Protein AF-D3HS81-F1 (afdb_monomer_lite)

Organism: Legionella longbeachae serogroup 1 (strain NSW150) (NCBI:txid661367)

Structure (mmCIF, N/CA/C/O backbone):
data_AF-D3HS81-F1
#
_entry.id   AF-D3HS81-F1
#
loop_
_atom_site.group_PDB
_atom_site.id
_atom_site.type_symbol
_atom_site.label_atom_id
_atom_site.label_alt_id
_atom_site.label_comp_id
_atom_site.label_asym_id
_atom_site.label_entity_id
_atom_site.label_seq_id
_atom_site.pdbx_PDB_ins_code
_atom_site.Cartn_x
_atom_site.Cartn_y
_atom_site.Cartn_z
_atom_site.occupancy
_atom_site.B_iso_or_equiv
_atom_site.auth_seq_id
_atom_site.auth_comp_id
_atom_site.auth_asym_id
_atom_site.auth_atom_id
_atom_site.pdbx_PDB_model_num
ATOM 1 N N . MET A 1 1 ? 12.879 12.630 -17.602 1.00 83.00 1 MET A N 1
ATOM 2 C CA . MET A 1 1 ? 12.719 11.203 -17.973 1.00 83.00 1 MET A CA 1
ATOM 3 C C . MET A 1 1 ? 13.262 10.874 -19.366 1.00 83.00 1 MET A C 1
ATOM 5 O O . MET A 1 1 ? 14.249 10.156 -19.431 1.00 83.00 1 MET A O 1
ATOM 9 N N . GLN A 1 2 ? 12.665 11.359 -20.468 1.00 87.56 2 GLN A N 1
ATOM 10 C CA . GLN A 1 2 ? 13.022 10.883 -21.820 1.00 87.56 2 GLN A CA 1
ATOM 11 C C . GLN A 1 2 ? 14.507 11.095 -22.172 1.00 87.56 2 GLN A C 1
ATOM 13 O O . GLN A 1 2 ? 15.237 10.149 -22.477 1.00 87.56 2 GLN A O 1
ATOM 18 N N . ASN A 1 3 ? 14.973 12.338 -22.025 1.00 90.06 3 ASN A N 1
ATOM 19 C CA . ASN A 1 3 ? 16.373 12.704 -22.249 1.00 90.06 3 ASN A CA 1
ATOM 20 C C . ASN A 1 3 ? 17.333 11.921 -21.342 1.00 90.06 3 ASN A C 1
ATOM 22 O O . ASN A 1 3 ? 18.419 11.563 -21.787 1.00 90.06 3 ASN A O 1
ATOM 26 N N . LEU A 1 4 ? 16.926 11.606 -20.105 1.00 92.62 4 LEU A N 1
ATOM 27 C CA . LEU A 1 4 ? 17.739 10.847 -19.150 1.00 92.62 4 LEU A CA 1
ATOM 28 C C . LEU A 1 4 ? 17.962 9.421 -19.659 1.00 92.62 4 LEU A C 1
ATOM 30 O O . LEU A 1 4 ? 19.093 9.010 -19.902 1.00 92.62 4 LEU A O 1
ATOM 34 N N . TRP A 1 5 ? 16.879 8.686 -19.911 1.00 93.81 5 TRP A N 1
ATOM 35 C CA . TRP A 1 5 ? 16.953 7.311 -20.408 1.00 93.81 5 TRP A CA 1
ATOM 36 C C . TRP A 1 5 ? 17.613 7.199 -21.777 1.00 93.81 5 TRP A C 1
ATOM 38 O O . TRP A 1 5 ? 18.307 6.219 -22.042 1.00 93.81 5 TRP A O 1
ATOM 48 N N . GLY A 1 6 ? 17.401 8.185 -22.647 1.00 92.06 6 GLY A N 1
ATOM 49 C CA . GLY A 1 6 ? 17.996 8.191 -23.976 1.00 92.06 6 GLY A CA 1
ATOM 50 C C . GLY A 1 6 ? 19.458 8.635 -24.020 1.00 92.06 6 GLY A C 1
ATOM 51 O O . GLY A 1 6 ? 20.153 8.306 -24.976 1.00 92.06 6 GLY A O 1
ATOM 52 N N . SER A 1 7 ? 19.942 9.345 -22.996 1.00 93.44 7 SER A N 1
ATOM 53 C CA . SER A 1 7 ? 21.349 9.762 -22.907 1.00 93.44 7 SER A CA 1
ATOM 54 C C . SER A 1 7 ? 22.198 8.802 -22.078 1.00 93.44 7 SER A C 1
ATOM 56 O O . SER A 1 7 ? 23.359 8.563 -22.410 1.00 93.44 7 SER A O 1
ATOM 58 N N . CYS A 1 8 ? 21.638 8.239 -21.004 1.00 94.38 8 CYS A N 1
ATOM 59 C CA . CYS A 1 8 ? 22.396 7.416 -20.063 1.00 94.38 8 CYS A CA 1
ATOM 60 C C . CYS A 1 8 ? 22.439 5.932 -20.447 1.00 94.38 8 CYS A C 1
ATOM 62 O O . CYS A 1 8 ? 23.304 5.202 -19.965 1.00 94.38 8 CYS A O 1
ATOM 64 N N . VAL A 1 9 ? 21.526 5.462 -21.300 1.00 94.62 9 VAL A N 1
ATOM 65 C CA . VAL A 1 9 ? 21.384 4.040 -21.634 1.00 94.62 9 VAL A CA 1
ATOM 66 C C . VAL A 1 9 ? 21.338 3.849 -23.146 1.00 94.62 9 VAL A C 1
ATOM 68 O O . VAL A 1 9 ? 20.775 4.664 -23.871 1.00 94.62 9 VAL A O 1
ATOM 71 N N . ASN A 1 10 ? 21.933 2.755 -23.624 1.00 91.81 10 ASN A N 1
ATOM 72 C CA . ASN A 1 10 ? 21.894 2.386 -25.036 1.00 91.81 10 ASN A CA 1
ATOM 73 C C . ASN A 1 10 ? 20.616 1.600 -25.343 1.00 91.81 10 ASN A C 1
ATOM 75 O O . ASN A 1 10 ? 20.214 0.726 -24.572 1.00 91.81 10 ASN A O 1
ATOM 79 N N . TRP A 1 11 ? 20.011 1.878 -26.493 1.00 93.12 11 TRP A N 1
ATOM 80 C CA . TRP A 1 11 ? 18.786 1.231 -26.955 1.00 93.12 11 TRP A CA 1
ATOM 81 C C . TRP A 1 11 ? 19.011 0.594 -28.323 1.00 93.12 11 TRP A C 1
ATOM 83 O O . TRP A 1 11 ? 19.692 1.171 -29.168 1.00 93.12 11 TRP A O 1
ATOM 93 N N . ASP A 1 12 ? 18.406 -0.572 -28.552 1.00 89.81 12 ASP A N 1
ATOM 94 C CA . ASP A 1 12 ? 18.500 -1.300 -29.829 1.00 89.81 12 ASP A CA 1
ATOM 95 C C . ASP A 1 12 ? 17.492 -0.769 -30.862 1.00 89.81 12 ASP A C 1
ATOM 97 O O . ASP A 1 12 ? 16.931 -1.510 -31.666 1.00 89.81 12 ASP A O 1
ATOM 101 N N . GLU A 1 13 ? 17.225 0.533 -30.818 1.00 91.75 13 GLU A N 1
ATOM 102 C CA . GLU A 1 13 ? 16.392 1.235 -31.781 1.00 91.75 13 GLU A CA 1
ATOM 103 C C . GLU A 1 13 ? 16.849 2.689 -31.920 1.00 91.75 13 GLU A C 1
ATOM 105 O O . GLU A 1 13 ? 17.549 3.237 -31.064 1.00 91.75 13 GLU A O 1
ATOM 110 N N . ASN A 1 14 ? 16.404 3.347 -32.990 1.00 91.50 14 ASN A N 1
ATOM 111 C CA . ASN A 1 14 ? 16.631 4.774 -33.141 1.00 91.50 14 ASN A CA 1
ATOM 112 C C . ASN A 1 14 ? 15.650 5.583 -32.276 1.00 91.50 14 ASN A C 1
ATOM 114 O O . ASN A 1 14 ? 14.492 5.793 -32.643 1.00 91.50 14 ASN A O 1
ATOM 118 N N . ILE A 1 15 ? 16.155 6.086 -31.151 1.00 92.69 15 ILE A N 1
ATOM 119 C CA . ILE A 1 15 ? 15.407 6.903 -30.190 1.00 92.69 15 ILE A CA 1
ATOM 120 C C . ILE A 1 15 ? 15.548 8.416 -30.415 1.00 92.69 15 ILE A C 1
ATOM 122 O O . ILE A 1 15 ? 15.083 9.193 -29.582 1.00 92.69 15 ILE A O 1
ATOM 126 N N . SER A 1 16 ? 16.167 8.871 -31.513 1.00 89.25 16 SER A N 1
ATOM 127 C CA . SER A 1 16 ? 16.436 10.305 -31.742 1.00 89.25 16 SER A CA 1
ATOM 128 C C . SER A 1 16 ? 15.175 11.174 -31.727 1.00 89.25 16 SER A C 1
ATOM 130 O O . SER A 1 16 ? 15.233 12.345 -31.377 1.00 89.25 16 SER A O 1
ATOM 132 N N . LYS A 1 17 ? 14.018 10.586 -32.044 1.00 88.44 17 LYS A N 1
ATOM 133 C CA . LYS A 1 17 ? 12.708 11.246 -31.985 1.00 88.44 17 LYS A CA 1
ATOM 134 C C . LYS A 1 17 ? 12.186 11.502 -30.560 1.00 88.44 17 LYS A C 1
ATOM 136 O O . LYS A 1 17 ? 11.229 12.251 -30.410 1.00 88.44 17 LYS A O 1
ATOM 141 N N . TYR A 1 18 ? 12.774 10.877 -29.537 1.00 84.75 18 TYR A N 1
ATOM 142 C CA . TYR A 1 18 ? 12.389 11.034 -28.125 1.00 84.75 18 TYR A CA 1
ATOM 143 C C . TYR A 1 18 ? 13.412 11.834 -27.308 1.00 84.75 18 TYR A C 1
ATOM 145 O O . TYR A 1 18 ? 13.102 12.280 -26.208 1.00 84.75 18 TYR A O 1
ATOM 153 N N . VAL A 1 19 ? 14.635 11.992 -27.821 1.00 89.88 19 VAL A N 1
ATOM 154 C CA . VAL A 1 19 ? 15.731 12.672 -27.125 1.00 89.88 19 VAL A CA 1
ATOM 155 C C . VAL A 1 19 ? 15.915 14.054 -27.732 1.00 89.88 19 VAL A C 1
ATOM 157 O O . VAL A 1 19 ? 16.477 14.202 -28.813 1.00 89.88 19 VAL A O 1
ATOM 160 N N . THR A 1 20 ? 15.438 15.073 -27.027 1.00 89.19 20 THR A N 1
ATOM 161 C CA . THR A 1 20 ? 15.543 16.478 -27.445 1.00 89.19 20 THR A CA 1
ATOM 162 C C . THR A 1 20 ? 16.835 17.134 -26.970 1.00 89.19 20 THR A C 1
ATOM 164 O O . THR A 1 20 ? 17.264 18.135 -27.538 1.00 89.19 20 THR A O 1
ATOM 167 N N . GLN A 1 21 ? 17.479 16.562 -25.950 1.00 89.75 21 GLN A N 1
ATOM 168 C CA . GLN A 1 21 ? 18.728 17.058 -25.383 1.00 89.75 21 GLN A CA 1
ATOM 169 C C . GLN A 1 21 ? 19.587 15.897 -24.887 1.00 89.75 21 GLN A C 1
ATOM 171 O O . GLN A 1 21 ? 19.084 14.958 -24.268 1.00 89.75 21 GLN A O 1
ATOM 176 N N . LYS A 1 22 ? 20.899 15.994 -25.120 1.00 90.31 22 LYS A N 1
ATOM 177 C CA . LYS A 1 22 ? 21.876 15.068 -24.550 1.00 90.31 22 LYS A CA 1
ATOM 178 C C . LYS A 1 22 ? 22.224 15.492 -23.126 1.00 90.31 22 LYS A C 1
ATOM 180 O O . LYS A 1 22 ? 22.606 16.638 -22.904 1.00 90.31 22 LYS A O 1
ATOM 185 N N . ILE A 1 23 ? 22.109 14.557 -22.195 1.00 92.81 23 ILE A N 1
ATOM 186 C CA . ILE A 1 23 ? 22.464 14.729 -20.785 1.00 92.81 23 ILE A CA 1
ATOM 187 C C . ILE A 1 23 ? 23.787 14.010 -20.531 1.00 92.81 23 ILE A C 1
ATOM 189 O O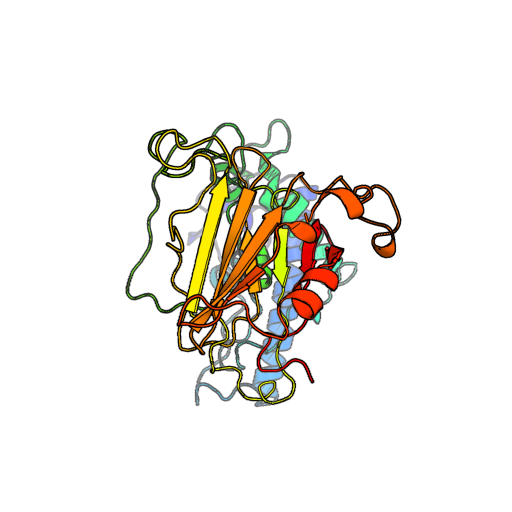 . ILE A 1 23 ? 23.978 12.884 -20.997 1.00 92.81 23 ILE A O 1
ATOM 193 N N . ASP A 1 24 ? 24.704 14.660 -19.817 1.00 92.94 24 ASP A N 1
ATOM 194 C CA . ASP A 1 24 ? 25.910 13.998 -19.326 1.00 92.94 24 ASP A CA 1
ATOM 195 C C . ASP A 1 24 ? 25.588 13.266 -18.023 1.00 92.94 24 ASP A C 1
ATOM 197 O O . ASP A 1 24 ? 25.149 13.873 -17.048 1.00 92.94 24 ASP A O 1
ATOM 201 N N . CYS A 1 25 ? 25.731 11.944 -18.031 1.00 92.19 25 CYS A N 1
ATOM 202 C CA . CYS A 1 25 ? 25.248 11.097 -16.949 1.00 92.19 25 CYS A CA 1
ATOM 203 C C . CYS A 1 25 ? 26.412 10.636 -16.071 1.00 92.19 25 CYS A C 1
ATOM 205 O O . CYS A 1 25 ? 27.316 9.970 -16.591 1.00 92.19 25 CYS A O 1
ATOM 207 N N . PRO A 1 26 ? 26.362 10.874 -14.747 1.00 94.19 26 PRO A N 1
ATOM 208 C CA . PRO A 1 26 ? 27.326 10.301 -13.818 1.00 94.19 26 PRO A CA 1
ATOM 209 C C . PRO A 1 26 ? 27.440 8.782 -13.985 1.00 94.19 26 PRO A C 1
ATOM 211 O O . PRO A 1 26 ? 26.449 8.088 -14.236 1.00 94.19 26 PRO A O 1
ATOM 214 N N . GLN A 1 27 ? 28.655 8.251 -13.827 1.00 94.38 27 GLN A N 1
ATOM 215 C CA . GLN A 1 27 ? 28.939 6.839 -14.095 1.00 94.38 27 GLN A CA 1
ATOM 216 C C . GLN A 1 27 ? 28.105 5.888 -13.222 1.00 94.38 27 GLN A C 1
ATOM 218 O O . GLN A 1 27 ? 27.680 4.831 -13.693 1.00 94.38 27 GLN A O 1
ATOM 223 N N . GLU A 1 28 ? 27.839 6.261 -11.971 1.00 93.38 28 GLU A N 1
ATOM 224 C CA . GLU A 1 28 ? 26.981 5.485 -11.074 1.00 93.38 28 GLU A CA 1
ATOM 225 C C . GLU A 1 28 ? 25.530 5.447 -11.569 1.00 93.38 28 GLU A C 1
ATOM 227 O O . GLU A 1 28 ? 24.978 4.363 -11.759 1.00 93.38 28 GLU A O 1
ATOM 232 N N . LEU A 1 29 ? 24.943 6.606 -11.891 1.00 94.62 29 LEU A N 1
ATOM 233 C CA . LEU A 1 29 ? 23.585 6.701 -12.437 1.00 94.62 29 LEU A CA 1
ATOM 234 C C . LEU A 1 29 ? 23.445 5.886 -13.727 1.00 94.62 29 LEU A C 1
ATOM 236 O O . LEU A 1 29 ? 22.493 5.126 -13.894 1.00 94.62 29 LEU A O 1
ATOM 240 N N . LYS A 1 30 ? 24.437 5.978 -14.615 1.00 95.50 30 LYS A N 1
ATOM 241 C CA . LYS A 1 30 ? 24.508 5.169 -15.834 1.00 95.50 30 LYS A CA 1
ATOM 242 C C . LYS A 1 30 ? 24.507 3.670 -15.528 1.00 95.50 30 LYS A C 1
ATOM 244 O O . LYS A 1 30 ? 23.751 2.926 -16.147 1.00 95.50 30 LYS A O 1
ATOM 249 N N . THR A 1 31 ? 25.314 3.239 -14.562 1.00 95.94 31 THR A N 1
ATOM 250 C CA . THR A 1 31 ? 25.408 1.831 -14.142 1.00 95.94 31 THR A CA 1
ATOM 251 C C . THR A 1 31 ? 24.073 1.332 -13.584 1.00 95.94 31 THR A C 1
ATOM 253 O O . THR A 1 31 ? 23.601 0.264 -13.974 1.00 95.94 31 THR A O 1
ATOM 256 N N . ASN A 1 32 ? 23.422 2.132 -12.740 1.00 96.81 32 ASN A N 1
ATOM 257 C CA . ASN A 1 32 ? 22.134 1.807 -12.132 1.00 96.81 32 ASN A CA 1
ATOM 258 C C . ASN A 1 32 ? 21.013 1.705 -13.181 1.00 96.81 32 ASN A C 1
ATOM 260 O O . ASN A 1 32 ? 20.291 0.708 -13.224 1.00 96.81 32 ASN A O 1
ATOM 264 N N . LEU A 1 33 ? 20.909 2.679 -14.092 1.00 97.44 33 LEU A N 1
ATOM 265 C CA . LEU A 1 33 ? 19.916 2.661 -15.173 1.00 97.44 33 LEU A CA 1
ATOM 266 C C . LEU A 1 33 ? 20.127 1.481 -16.134 1.00 97.44 33 LEU A C 1
ATOM 268 O O . LEU A 1 33 ? 19.164 0.834 -16.550 1.00 97.44 33 LEU A O 1
ATOM 272 N N . GLN A 1 34 ? 21.383 1.159 -16.457 1.00 96.75 34 GLN A N 1
ATOM 273 C CA . GLN A 1 34 ? 21.721 -0.004 -17.279 1.00 96.75 34 GLN A CA 1
ATOM 274 C C . GLN A 1 34 ? 21.341 -1.320 -16.597 1.00 96.75 34 GLN A C 1
ATOM 276 O O . GLN A 1 34 ? 20.786 -2.197 -17.259 1.00 96.75 34 GLN A O 1
ATOM 281 N N . ALA A 1 35 ? 21.590 -1.460 -15.292 1.00 97.62 35 ALA A N 1
ATOM 282 C CA . ALA A 1 35 ? 21.187 -2.645 -14.541 1.00 97.62 35 ALA A CA 1
ATOM 283 C C . ALA A 1 35 ? 19.663 -2.842 -14.595 1.00 97.62 35 ALA A C 1
ATOM 285 O O . ALA A 1 35 ? 19.200 -3.941 -14.904 1.00 97.62 35 ALA A O 1
ATOM 286 N N . VAL A 1 36 ? 18.880 -1.776 -14.385 1.00 97.81 36 VAL A N 1
ATOM 287 C CA . VAL A 1 36 ? 17.409 -1.822 -14.471 1.00 97.81 36 VAL A CA 1
ATOM 288 C C . VAL A 1 36 ? 16.949 -2.199 -15.880 1.00 97.81 36 VAL A C 1
ATOM 290 O O . VAL A 1 36 ? 16.147 -3.118 -16.035 1.00 97.81 36 VAL A O 1
ATOM 293 N N . GLN A 1 37 ? 17.498 -1.574 -16.925 1.00 97.75 37 GLN A N 1
ATOM 294 C CA . GLN A 1 37 ? 17.152 -1.924 -18.306 1.00 97.75 37 GLN A CA 1
ATOM 295 C C . GLN A 1 37 ? 17.455 -3.398 -18.615 1.00 97.75 37 GLN A C 1
ATOM 297 O O . GLN A 1 37 ? 16.628 -4.092 -19.207 1.00 97.75 37 GLN A O 1
ATOM 302 N N . GLN A 1 38 ? 18.629 -3.896 -18.216 1.00 97.88 38 GLN A N 1
ATOM 303 C CA . GLN A 1 38 ? 19.027 -5.288 -18.437 1.00 97.88 38 GLN A CA 1
ATOM 304 C C . GLN A 1 38 ? 18.138 -6.268 -17.674 1.00 97.88 38 GLN A C 1
ATOM 306 O O . GLN A 1 38 ? 17.806 -7.332 -18.198 1.00 97.88 38 GLN A O 1
ATOM 311 N N . PHE A 1 39 ? 17.724 -5.907 -16.463 1.00 98.38 39 PHE A N 1
ATOM 312 C CA . PHE A 1 39 ? 16.801 -6.698 -15.663 1.00 98.38 39 PHE A CA 1
ATOM 313 C C . PHE A 1 39 ? 15.442 -6.836 -16.348 1.00 98.38 39 PHE A C 1
ATOM 315 O O . PHE A 1 39 ? 14.978 -7.952 -16.571 1.00 98.38 39 PHE A O 1
ATOM 322 N N . PHE A 1 40 ? 14.850 -5.729 -16.799 1.00 98.19 40 PHE A N 1
ATOM 323 C CA . PHE A 1 40 ? 13.585 -5.768 -17.535 1.00 98.19 40 PHE A CA 1
ATOM 324 C C . PHE A 1 40 ? 13.717 -6.436 -18.905 1.00 98.19 40 PHE A C 1
ATOM 326 O O . PHE A 1 40 ? 12.806 -7.136 -19.339 1.00 98.19 40 PHE A O 1
ATOM 333 N N . ARG A 1 41 ? 14.874 -6.326 -19.563 1.00 98.06 41 ARG A N 1
ATOM 334 C CA . ARG A 1 41 ? 15.165 -7.085 -20.785 1.00 98.06 41 ARG A CA 1
ATOM 335 C C . ARG A 1 41 ? 15.206 -8.587 -20.520 1.00 98.06 41 ARG A C 1
ATOM 337 O O . ARG A 1 41 ? 14.709 -9.369 -21.327 1.00 98.06 41 ARG A O 1
ATOM 344 N N . LYS A 1 42 ? 15.778 -9.012 -19.390 1.00 98.38 42 LYS A N 1
ATOM 345 C CA . LYS A 1 42 ? 15.772 -10.419 -18.980 1.00 98.38 42 LYS A CA 1
ATOM 346 C C . LYS A 1 42 ? 14.352 -10.905 -18.686 1.00 98.38 42 LYS A C 1
ATOM 348 O O . LYS A 1 42 ? 13.996 -11.993 -19.139 1.00 98.38 42 LYS A O 1
ATOM 353 N N . ASN A 1 43 ? 13.550 -10.090 -18.004 1.00 98.38 43 ASN A N 1
ATOM 354 C CA . ASN A 1 43 ? 12.137 -10.370 -17.770 1.00 98.38 43 ASN A CA 1
ATOM 355 C C . ASN A 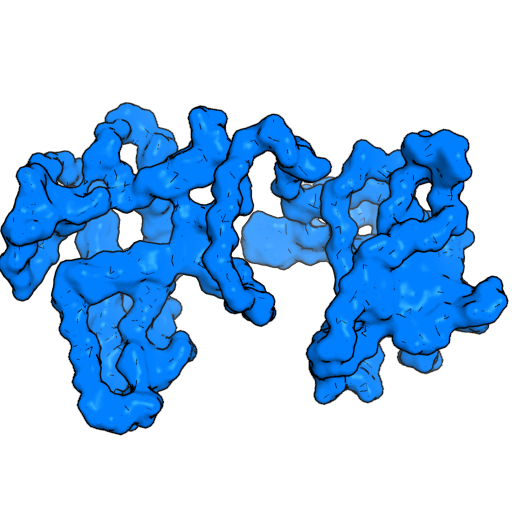1 43 ? 11.360 -10.499 -19.095 1.00 98.38 43 ASN A C 1
ATOM 357 O O . ASN A 1 43 ? 10.626 -11.465 -19.288 1.00 98.38 43 ASN A O 1
ATOM 361 N N . HIS A 1 44 ? 11.600 -9.609 -20.062 1.00 98.31 44 HIS A N 1
ATOM 362 C CA . HIS A 1 44 ? 11.011 -9.693 -21.404 1.00 98.31 44 HIS A CA 1
ATOM 363 C C . HIS A 1 44 ? 11.407 -10.973 -22.154 1.00 98.31 44 HIS A C 1
ATOM 365 O O . HIS A 1 44 ? 10.570 -11.626 -22.771 1.00 98.31 44 HIS A O 1
ATOM 371 N N . GLN A 1 45 ? 12.664 -11.410 -22.053 1.00 98.06 45 GLN A N 1
ATOM 372 C CA . GLN A 1 45 ? 13.092 -12.684 -22.643 1.00 98.06 45 GLN A CA 1
ATOM 373 C C . GLN A 1 45 ? 12.346 -13.884 -22.038 1.00 98.06 45 GLN A C 1
ATOM 375 O O . GLN A 1 45 ? 11.980 -14.806 -22.768 1.00 98.06 45 GLN A O 1
ATOM 380 N N . GLN A 1 46 ? 12.105 -13.881 -20.723 1.00 97.62 46 GLN A N 1
ATOM 381 C CA . GLN A 1 46 ? 11.309 -14.914 -20.047 1.00 97.62 46 GLN A CA 1
ATOM 382 C C . GLN A 1 46 ? 9.847 -14.880 -20.522 1.00 97.62 46 GLN A C 1
ATOM 384 O O . GLN A 1 46 ? 9.274 -15.923 -20.840 1.00 97.62 46 GLN A O 1
ATOM 389 N N . TYR A 1 47 ? 9.277 -13.687 -20.685 1.00 96.75 47 TYR A N 1
ATOM 390 C CA . TYR A 1 47 ? 7.956 -13.468 -21.273 1.00 96.75 47 TYR A CA 1
ATOM 391 C C . TYR A 1 47 ? 7.829 -14.035 -22.698 1.00 96.75 47 TYR A C 1
ATOM 393 O O . TYR A 1 47 ? 6.890 -14.781 -22.991 1.00 96.75 47 TYR A O 1
ATOM 401 N N . LEU A 1 48 ? 8.810 -13.782 -23.570 1.00 96.56 48 LEU A N 1
ATOM 402 C CA . LEU A 1 48 ? 8.833 -14.358 -24.920 1.00 96.56 48 LEU A CA 1
ATOM 403 C C . LEU A 1 48 ? 8.855 -15.893 -24.892 1.00 96.56 48 LEU A C 1
ATOM 405 O O . LEU A 1 48 ? 8.187 -16.538 -25.702 1.00 96.56 48 LEU A O 1
ATOM 409 N N . GLN A 1 49 ? 9.572 -16.496 -23.938 1.00 95.94 49 GLN A N 1
ATOM 410 C CA . GLN A 1 49 ? 9.554 -17.949 -23.748 1.00 95.94 49 GLN A CA 1
ATOM 411 C C . GLN A 1 49 ? 8.178 -18.453 -23.296 1.00 95.94 49 GLN A C 1
ATOM 413 O O . GLN A 1 49 ? 7.759 -19.535 -23.707 1.00 95.94 49 GLN A O 1
ATOM 418 N N . MET A 1 50 ? 7.443 -17.697 -22.476 1.00 93.12 50 MET A N 1
ATOM 419 C CA . MET A 1 50 ? 6.072 -18.059 -22.097 1.00 93.12 50 MET A CA 1
ATOM 420 C C . MET A 1 50 ? 5.129 -18.070 -23.305 1.00 93.12 50 MET A C 1
ATOM 422 O O . MET A 1 50 ? 4.340 -19.010 -23.441 1.00 93.12 50 MET A O 1
ATOM 426 N N . TYR A 1 51 ? 5.259 -17.092 -24.206 1.00 91.12 51 TYR A N 1
ATOM 427 C CA . TYR A 1 51 ? 4.538 -17.067 -25.482 1.00 91.12 51 TYR A CA 1
ATOM 428 C C . TYR A 1 51 ? 4.895 -18.256 -26.374 1.00 91.12 51 TYR A C 1
ATOM 430 O O . TYR A 1 51 ? 3.998 -18.953 -26.847 1.00 91.12 51 TYR A O 1
ATOM 438 N N . ALA A 1 52 ? 6.189 -18.535 -26.556 1.00 92.38 52 ALA A N 1
ATOM 439 C CA . ALA A 1 52 ? 6.657 -19.664 -27.362 1.00 92.38 52 ALA A CA 1
ATOM 440 C C . ALA A 1 52 ? 6.152 -21.019 -26.829 1.00 92.38 52 ALA A C 1
ATOM 442 O O . ALA A 1 52 ? 5.829 -21.914 -27.603 1.00 92.38 52 ALA A O 1
ATOM 443 N N . ASN A 1 53 ? 6.014 -21.143 -25.506 1.00 91.62 53 ASN A N 1
ATOM 444 C CA . ASN A 1 53 ? 5.480 -22.331 -24.839 1.00 91.62 53 ASN A CA 1
ATOM 445 C C . ASN A 1 53 ? 3.941 -22.376 -24.789 1.00 91.62 53 ASN A C 1
ATOM 447 O O . ASN A 1 53 ? 3.373 -23.242 -24.123 1.00 91.62 53 ASN A O 1
ATOM 451 N N . GLY A 1 54 ? 3.249 -21.427 -25.428 1.00 88.75 54 GLY A N 1
ATOM 452 C CA . GLY A 1 54 ? 1.790 -21.369 -25.458 1.00 88.75 54 GLY A CA 1
ATOM 453 C C . GLY A 1 54 ? 1.142 -21.129 -24.092 1.00 88.75 54 GLY A C 1
ATOM 454 O O . GLY A 1 54 ? -0.017 -21.492 -23.909 1.00 88.75 54 GLY A O 1
ATOM 455 N N . LYS A 1 55 ? 1.858 -20.549 -23.119 1.00 87.31 55 LYS A N 1
ATOM 456 C CA . LYS A 1 55 ? 1.314 -20.242 -21.781 1.00 87.31 55 LYS A CA 1
ATOM 457 C C . LYS A 1 55 ? 0.449 -18.977 -21.764 1.00 87.31 55 LYS A C 1
ATOM 459 O O . LYS A 1 55 ? -0.324 -18.787 -20.833 1.00 87.31 55 LYS A O 1
ATOM 464 N N . CYS A 1 56 ? 0.554 -18.140 -22.794 1.00 87.06 56 CYS A N 1
ATOM 465 C CA . CYS A 1 56 ? -0.139 -16.859 -22.890 1.00 87.06 56 CYS A CA 1
ATOM 466 C C . CYS A 1 56 ? -1.356 -16.973 -23.811 1.00 87.06 56 CYS A C 1
ATOM 468 O O . CYS A 1 56 ? -1.232 -16.868 -25.028 1.00 87.06 56 CYS A O 1
ATOM 470 N N . LYS A 1 57 ? -2.523 -17.279 -23.226 1.00 83.75 57 LYS A N 1
ATOM 471 C CA . LYS A 1 57 ? -3.762 -17.607 -23.960 1.00 83.75 57 LYS A CA 1
ATOM 472 C C . LYS A 1 57 ? -4.936 -16.672 -23.671 1.00 83.75 57 LYS A C 1
ATOM 474 O O . LYS A 1 57 ? -6.024 -16.921 -24.178 1.00 83.75 57 LYS A O 1
ATOM 479 N N . LEU A 1 58 ? -4.748 -15.637 -22.850 1.00 79.94 58 LEU A N 1
ATOM 480 C CA . LEU A 1 58 ? -5.868 -14.793 -22.419 1.00 79.94 58 LEU A CA 1
ATOM 481 C C . LEU A 1 58 ? -6.485 -14.001 -23.574 1.00 79.94 58 LEU A C 1
ATOM 483 O O . LEU A 1 58 ? -7.691 -13.793 -23.579 1.00 79.94 58 LEU A O 1
ATOM 487 N N . ASN A 1 59 ? -5.676 -13.640 -24.573 1.00 74.75 59 ASN A N 1
ATOM 488 C CA . ASN A 1 59 ? -6.127 -12.969 -25.786 1.00 74.75 59 ASN A CA 1
ATOM 489 C C . ASN A 1 59 ? -5.740 -13.814 -27.011 1.00 74.75 59 ASN A C 1
ATOM 491 O O . ASN A 1 59 ? -4.601 -13.740 -27.476 1.00 74.75 59 ASN A O 1
ATOM 495 N N . PRO A 1 60 ? -6.650 -14.649 -27.542 1.00 69.94 60 PRO A N 1
ATOM 496 C CA . PRO A 1 60 ? -6.373 -15.453 -28.727 1.00 69.94 60 PRO A CA 1
ATOM 497 C C . PRO A 1 60 ? -5.909 -14.578 -29.902 1.00 69.94 60 PRO A C 1
ATOM 499 O O . PRO A 1 60 ? -6.619 -13.674 -30.332 1.00 69.94 60 PRO A O 1
ATOM 502 N N . GLY A 1 61 ? -4.706 -14.843 -30.420 1.00 69.88 61 GLY A N 1
ATOM 503 C CA . GLY A 1 61 ? -4.122 -14.101 -31.545 1.00 69.88 61 GLY A CA 1
ATOM 504 C C . GLY A 1 61 ? -3.294 -12.865 -31.170 1.00 69.88 61 GLY A C 1
ATOM 505 O O . GLY A 1 61 ? -2.749 -12.228 -32.075 1.00 69.88 61 GLY A O 1
ATOM 506 N N . SER A 1 62 ? -3.139 -12.533 -29.881 1.00 76.19 62 SER A N 1
ATOM 507 C CA . SER A 1 62 ? -2.210 -11.475 -29.468 1.00 76.19 62 SER A CA 1
ATOM 508 C C . SER A 1 62 ? -0.760 -11.883 -29.735 1.00 76.19 62 SER A C 1
ATOM 510 O O . SER A 1 62 ? -0.364 -13.032 -29.535 1.00 76.19 62 SER A O 1
ATOM 512 N N . LYS A 1 63 ? 0.047 -10.927 -30.198 1.00 85.06 63 LYS A N 1
ATOM 513 C CA . LYS A 1 63 ? 1.500 -11.085 -30.320 1.00 85.06 63 LYS A CA 1
ATOM 514 C C . LYS A 1 63 ? 2.172 -10.520 -29.069 1.00 85.06 63 LYS A C 1
ATOM 516 O O . LYS A 1 63 ? 1.634 -9.568 -28.503 1.00 85.06 63 LYS A O 1
ATOM 521 N N . PRO A 1 64 ? 3.329 -11.066 -28.658 1.00 91.25 64 PRO A N 1
ATOM 522 C CA . PRO A 1 64 ? 4.074 -10.485 -27.557 1.00 91.25 64 PRO A CA 1
ATOM 523 C C . PRO A 1 64 ? 4.480 -9.047 -27.886 1.00 91.25 64 PRO A C 1
ATOM 525 O O . PRO A 1 64 ? 4.873 -8.757 -29.023 1.00 91.25 64 PRO A O 1
ATOM 528 N N . VAL A 1 65 ? 4.402 -8.159 -26.895 1.00 92.44 65 VAL A N 1
ATOM 529 C CA . VAL A 1 65 ? 4.879 -6.778 -27.043 1.00 92.44 65 VAL A CA 1
ATOM 530 C C . VAL A 1 65 ? 6.406 -6.754 -27.222 1.00 92.44 65 VAL A C 1
ATOM 532 O O . VAL A 1 65 ? 7.105 -7.624 -26.689 1.00 92.44 65 VAL A O 1
ATOM 535 N N . PRO A 1 66 ? 6.965 -5.816 -28.006 1.00 94.56 66 PRO A N 1
ATOM 536 C CA . PRO A 1 66 ? 8.409 -5.721 -28.211 1.00 94.56 66 PRO A CA 1
ATOM 537 C C . PRO A 1 66 ? 9.119 -5.068 -27.015 1.00 94.56 66 PRO A C 1
ATOM 539 O O . PRO A 1 66 ? 8.548 -4.233 -26.325 1.00 94.56 66 PRO A O 1
ATOM 542 N N . PHE A 1 67 ? 10.410 -5.361 -26.830 1.00 95.94 67 PHE A N 1
ATOM 543 C CA . PHE A 1 67 ? 11.263 -4.597 -25.912 1.00 95.94 67 PHE A CA 1
ATOM 544 C C . PHE A 1 67 ? 11.798 -3.343 -26.613 1.00 95.94 67 PHE A C 1
ATOM 546 O O . PHE A 1 67 ? 12.953 -3.296 -27.037 1.00 95.94 67 PHE A O 1
ATOM 553 N N . ASN A 1 68 ? 10.931 -2.353 -26.802 1.00 93.50 68 ASN A N 1
ATOM 554 C CA . ASN A 1 68 ? 11.321 -1.029 -27.284 1.00 93.50 68 ASN A CA 1
ATOM 555 C C . ASN A 1 68 ? 11.418 -0.042 -26.105 1.00 93.50 68 ASN A C 1
ATOM 557 O O . ASN A 1 68 ? 11.088 -0.377 -24.970 1.00 93.50 68 ASN A O 1
ATOM 561 N N . TYR A 1 69 ? 11.889 1.165 -26.376 1.00 91.69 69 TYR A N 1
ATOM 562 C CA . TYR A 1 69 ? 12.101 2.251 -25.434 1.00 91.69 69 TYR A CA 1
ATOM 563 C C . TYR A 1 69 ? 10.860 2.527 -24.592 1.00 91.69 69 TYR A C 1
ATOM 565 O O . TYR A 1 69 ? 10.951 2.544 -23.370 1.00 91.69 69 TYR A O 1
ATOM 573 N N . TRP A 1 70 ? 9.702 2.714 -25.227 1.00 88.88 70 TRP A N 1
ATOM 574 C CA . TRP A 1 70 ? 8.481 3.070 -24.508 1.00 88.88 70 TRP A CA 1
ATOM 575 C C . TRP A 1 70 ? 7.915 1.908 -23.715 1.00 88.88 70 TRP A C 1
ATOM 577 O O . TRP A 1 70 ? 7.572 2.102 -22.555 1.00 88.88 70 TRP A O 1
ATOM 587 N N . GLU A 1 71 ? 7.886 0.708 -24.291 1.00 92.06 71 GLU A N 1
ATOM 588 C CA . GLU A 1 71 ? 7.436 -0.480 -23.566 1.00 92.06 71 GLU A CA 1
ATOM 589 C C . GLU A 1 71 ? 8.329 -0.722 -22.344 1.00 92.06 71 GLU A C 1
ATOM 591 O O . GLU A 1 71 ? 7.851 -0.797 -21.216 1.00 92.06 71 GLU A O 1
ATOM 596 N N . ALA A 1 72 ? 9.651 -0.722 -22.520 1.00 94.06 72 ALA A N 1
ATOM 597 C CA . ALA A 1 72 ? 10.577 -0.903 -21.410 1.00 94.06 72 ALA A CA 1
ATOM 598 C C . ALA A 1 72 ? 10.432 0.190 -20.341 1.00 94.06 72 ALA A C 1
ATOM 600 O O . ALA A 1 72 ? 10.350 -0.132 -19.160 1.00 94.06 72 ALA A O 1
ATOM 601 N N . VAL A 1 73 ? 10.378 1.470 -20.727 1.00 90.88 73 VAL A N 1
ATOM 602 C CA . VAL A 1 73 ? 10.223 2.584 -19.777 1.00 90.88 73 VAL A CA 1
ATOM 603 C C . VAL A 1 73 ? 8.897 2.481 -19.016 1.00 90.88 73 VAL A C 1
ATOM 605 O O . VAL A 1 73 ? 8.900 2.659 -17.799 1.00 90.88 73 VAL A O 1
ATOM 608 N N . ASN A 1 74 ? 7.794 2.123 -19.681 1.00 86.12 74 ASN A N 1
ATOM 609 C CA . ASN A 1 74 ? 6.495 1.926 -19.034 1.00 86.12 74 ASN A CA 1
ATOM 610 C C . ASN A 1 74 ? 6.562 0.829 -17.965 1.00 86.12 74 ASN A C 1
ATOM 612 O O . ASN A 1 74 ? 6.171 1.058 -16.822 1.00 86.12 74 ASN A O 1
ATOM 616 N N . HIS A 1 75 ? 7.131 -0.328 -18.304 1.00 91.88 75 HIS A N 1
ATOM 617 C CA . HIS A 1 75 ? 7.320 -1.425 -17.355 1.00 91.88 75 HIS A CA 1
ATOM 618 C C . HIS A 1 75 ? 8.256 -1.055 -16.199 1.00 91.88 75 HIS A C 1
ATOM 620 O O . HIS A 1 75 ? 8.007 -1.435 -15.057 1.00 91.88 75 HIS A O 1
ATOM 626 N N . ILE A 1 76 ? 9.307 -0.278 -16.471 1.00 94.69 76 ILE A N 1
ATOM 627 C CA . ILE A 1 76 ? 10.280 0.145 -15.462 1.00 94.69 76 ILE A CA 1
ATOM 628 C C . ILE A 1 76 ? 9.665 1.125 -14.459 1.00 94.69 76 ILE A C 1
ATOM 630 O O . ILE A 1 76 ? 9.836 0.928 -13.259 1.00 94.69 76 ILE A O 1
ATOM 634 N N . TYR A 1 77 ? 8.962 2.174 -14.902 1.00 88.94 77 TYR A N 1
ATOM 635 C CA . TYR A 1 77 ? 8.306 3.125 -13.984 1.00 88.94 77 TYR A CA 1
ATOM 636 C C . TYR A 1 77 ? 7.055 2.537 -13.327 1.00 88.94 77 TYR A C 1
ATOM 638 O O . TYR A 1 77 ? 6.731 2.891 -12.194 1.00 88.94 77 TYR A O 1
ATOM 646 N N . GLY A 1 78 ? 6.392 1.599 -14.001 1.00 86.06 78 GLY A N 1
ATOM 647 C CA . GLY A 1 78 ? 5.304 0.803 -13.442 1.00 86.06 78 GLY A CA 1
ATOM 648 C C . GLY A 1 78 ? 5.767 -0.358 -12.562 1.00 86.06 78 GLY A C 1
ATOM 649 O O . GLY A 1 78 ? 4.916 -1.016 -11.984 1.00 86.06 78 GLY A O 1
ATOM 650 N N . TRP A 1 79 ? 7.078 -0.620 -12.457 1.00 92.00 79 TRP A N 1
ATOM 651 C CA . TRP A 1 79 ? 7.657 -1.776 -11.756 1.00 92.00 79 TRP A CA 1
ATOM 652 C C . TRP A 1 79 ? 6.850 -3.071 -11.962 1.00 92.00 79 TRP A C 1
ATOM 654 O O . TRP A 1 79 ? 6.606 -3.850 -11.040 1.00 92.00 79 TRP A O 1
ATOM 664 N N . VAL A 1 80 ? 6.412 -3.293 -13.202 1.00 90.56 80 VAL A N 1
ATOM 665 C CA . VAL A 1 80 ? 5.500 -4.379 -13.575 1.00 90.56 80 VAL A CA 1
ATOM 666 C C . VAL A 1 80 ? 6.173 -5.309 -14.578 1.00 90.56 80 VAL A C 1
ATOM 668 O O . VAL A 1 80 ? 6.831 -4.834 -15.504 1.00 90.56 80 VAL A O 1
ATOM 671 N N . PRO A 1 81 ? 6.039 -6.637 -14.436 1.00 94.44 81 PRO A N 1
ATOM 672 C CA . PRO A 1 81 ? 6.638 -7.569 -15.380 1.00 94.44 81 PRO A CA 1
ATOM 673 C C . PRO A 1 81 ? 5.976 -7.486 -16.755 1.00 94.44 81 PRO A C 1
ATOM 675 O O . PRO A 1 81 ? 4.810 -7.123 -16.869 1.00 94.44 81 PRO A O 1
ATOM 678 N N . PHE A 1 82 ? 6.700 -7.910 -17.787 1.00 94.75 82 PHE A N 1
ATOM 679 C CA . PHE A 1 82 ? 6.108 -8.229 -19.083 1.00 94.75 82 PHE A CA 1
ATOM 680 C C . PHE A 1 82 ? 5.264 -9.495 -18.939 1.00 94.75 82 PHE A C 1
ATOM 682 O O . PHE A 1 82 ? 5.800 -10.577 -18.673 1.00 94.75 82 PHE A O 1
ATOM 689 N N . ASN A 1 83 ? 3.947 -9.376 -19.072 1.00 92.62 83 ASN A N 1
ATOM 690 C CA . ASN A 1 83 ? 3.019 -10.497 -18.899 1.00 92.62 83 ASN A CA 1
ATOM 691 C C . ASN A 1 83 ? 1.734 -10.371 -19.737 1.00 92.62 83 ASN A C 1
ATOM 693 O O . ASN A 1 83 ? 0.762 -11.104 -19.513 1.00 92.62 83 ASN A O 1
ATOM 697 N N . GLU A 1 84 ? 1.731 -9.490 -20.737 1.00 90.00 84 GLU A N 1
ATOM 698 C CA . GLU A 1 84 ? 0.575 -9.170 -21.572 1.00 90.00 84 GLU A CA 1
ATOM 699 C C . GLU A 1 84 ? 0.061 -10.448 -22.236 1.00 90.00 84 GLU A C 1
ATOM 701 O O . GLU A 1 84 ? 0.793 -11.119 -22.960 1.00 90.00 84 GLU A O 1
ATOM 706 N N . GLY A 1 85 ? -1.201 -10.808 -21.998 1.00 86.31 85 GLY A N 1
ATOM 707 C CA . GLY A 1 85 ? -1.811 -12.033 -22.534 1.00 86.31 85 GLY A CA 1
ATOM 708 C C . GLY A 1 85 ? -1.478 -13.328 -21.771 1.00 86.31 85 GLY A C 1
ATOM 709 O O . GLY A 1 85 ? -2.033 -14.378 -22.104 1.00 86.31 85 GLY A O 1
ATOM 710 N N . CYS A 1 86 ? -0.628 -13.273 -20.739 1.00 85.06 86 CYS A N 1
ATOM 711 C CA . CYS A 1 86 ? -0.219 -14.414 -19.905 1.00 85.06 86 CYS A CA 1
ATOM 712 C C . CYS A 1 86 ? -0.917 -14.465 -18.534 1.00 85.06 86 CYS A C 1
ATOM 714 O O . CYS A 1 86 ? -0.961 -15.526 -17.914 1.00 85.06 86 CYS A O 1
ATOM 716 N N . GLY A 1 87 ? -1.486 -13.340 -18.088 1.00 82.19 87 GLY A N 1
ATOM 717 C CA . GLY A 1 87 ? -2.199 -13.190 -16.815 1.00 82.19 87 GLY A CA 1
ATOM 718 C C . GLY A 1 87 ? -1.407 -12.394 -15.789 1.00 82.19 87 GLY A C 1
ATOM 719 O O . GLY A 1 87 ? -0.183 -12.364 -15.835 1.00 82.19 87 GLY A O 1
ATOM 720 N N . ALA A 1 88 ? -2.110 -11.755 -14.852 1.00 79.94 88 ALA A N 1
ATOM 721 C CA . ALA A 1 88 ? -1.512 -10.781 -13.935 1.00 79.94 88 ALA A CA 1
ATOM 722 C C . ALA A 1 88 ? -0.380 -11.359 -13.061 1.00 79.94 88 ALA A C 1
ATOM 724 O O . ALA A 1 88 ? 0.573 -10.658 -12.743 1.00 79.94 88 ALA A O 1
ATOM 725 N N . ALA A 1 89 ? -0.453 -12.647 -12.709 1.00 82.62 89 ALA A N 1
ATOM 726 C CA . ALA A 1 89 ? 0.566 -13.330 -11.906 1.00 82.62 89 ALA A CA 1
ATOM 727 C C . ALA A 1 89 ? 1.712 -13.950 -12.734 1.00 82.62 89 ALA A C 1
ATOM 729 O O . ALA A 1 89 ? 2.613 -14.573 -12.173 1.00 82.62 89 ALA A O 1
ATOM 730 N N . ALA A 1 90 ? 1.674 -13.851 -14.066 1.00 87.94 90 ALA A N 1
ATOM 731 C CA . ALA A 1 90 ? 2.691 -14.447 -14.924 1.00 87.94 90 ALA A CA 1
ATOM 732 C C . ALA A 1 90 ? 3.994 -13.631 -14.926 1.00 87.94 90 ALA A C 1
ATOM 734 O O . ALA A 1 90 ? 3.979 -12.408 -14.808 1.00 87.94 90 ALA A O 1
ATOM 735 N N . ASN A 1 91 ? 5.111 -14.340 -15.125 1.00 94.25 91 ASN A N 1
ATOM 736 C CA . ASN A 1 91 ? 6.458 -13.785 -15.283 1.00 94.25 91 ASN A CA 1
ATOM 737 C C . ASN A 1 91 ? 6.915 -12.828 -14.155 1.00 94.25 91 ASN A C 1
ATOM 739 O O . ASN A 1 91 ? 7.412 -11.738 -14.445 1.00 94.25 91 ASN A O 1
ATOM 743 N N . PRO A 1 92 ? 6.744 -13.192 -12.872 1.00 93.31 92 PRO A N 1
ATOM 744 C CA . PRO A 1 92 ? 6.978 -12.270 -11.766 1.00 93.31 92 PRO A CA 1
ATOM 745 C C . PRO A 1 92 ? 8.421 -11.743 -11.756 1.00 93.31 92 PRO A C 1
ATOM 747 O O . PRO A 1 92 ? 9.382 -12.493 -11.947 1.00 93.31 92 PRO A O 1
ATOM 750 N N . LEU A 1 93 ? 8.588 -10.449 -11.456 1.00 92.00 93 LEU A N 1
ATOM 751 C CA . LEU A 1 93 ? 9.915 -9.826 -11.342 1.00 92.00 93 LEU A CA 1
ATOM 752 C C . LEU A 1 93 ? 10.794 -10.522 -10.288 1.00 92.00 93 LEU A C 1
ATOM 754 O O . LEU A 1 93 ? 12.010 -10.577 -10.449 1.00 92.00 93 LEU A O 1
ATOM 758 N N . ALA A 1 94 ? 10.185 -11.119 -9.257 1.00 92.12 94 ALA A N 1
ATOM 759 C CA . ALA A 1 94 ? 10.872 -11.900 -8.226 1.00 92.12 94 ALA A CA 1
ATOM 760 C C . ALA A 1 94 ? 11.702 -13.076 -8.783 1.00 92.12 94 ALA A C 1
ATOM 762 O O . ALA A 1 94 ? 12.736 -13.421 -8.207 1.00 92.12 94 ALA A O 1
ATOM 763 N N . ASP A 1 95 ? 11.301 -13.636 -9.929 1.00 92.62 95 ASP A N 1
ATOM 764 C CA . ASP A 1 95 ? 11.990 -14.750 -10.593 1.00 92.62 95 ASP A CA 1
ATOM 765 C C . ASP A 1 95 ? 13.043 -14.274 -11.614 1.00 92.62 95 ASP A C 1
ATOM 767 O O . ASP A 1 95 ? 13.761 -15.073 -12.227 1.00 92.62 95 ASP A O 1
ATOM 771 N N . THR A 1 96 ? 13.162 -12.960 -11.817 1.00 94.56 96 THR A N 1
ATOM 772 C CA . THR A 1 96 ? 14.121 -12.359 -12.747 1.00 94.56 96 THR A CA 1
ATOM 773 C C . THR A 1 96 ? 15.468 -12.144 -12.054 1.00 94.56 96 THR A C 1
ATOM 775 O O . THR A 1 96 ? 15.541 -11.648 -10.930 1.00 94.56 96 THR A O 1
ATOM 778 N N . LYS A 1 97 ? 16.564 -12.523 -12.724 1.00 93.81 97 LYS A N 1
ATOM 779 C CA . LYS A 1 97 ? 17.942 -12.337 -12.236 1.0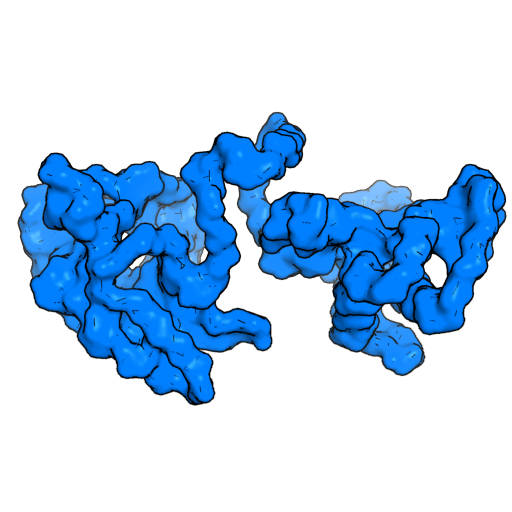0 93.81 97 LYS A CA 1
ATOM 780 C C . LYS A 1 97 ? 18.889 -12.019 -13.387 1.00 93.81 97 LYS A C 1
ATOM 782 O O . LYS A 1 97 ? 18.813 -12.652 -14.442 1.00 93.81 97 LYS A O 1
ATOM 787 N N . ILE A 1 98 ? 19.819 -11.098 -13.155 1.00 96.88 98 ILE A N 1
ATOM 788 C CA . ILE A 1 98 ? 20.942 -10.790 -14.053 1.00 96.88 98 ILE A CA 1
ATOM 789 C C . ILE A 1 98 ? 22.266 -10.913 -13.274 1.00 96.88 98 ILE A C 1
ATOM 791 O O . ILE A 1 98 ? 22.245 -10.967 -12.041 1.00 96.88 98 ILE A O 1
ATOM 795 N N . PRO A 1 99 ? 23.435 -10.996 -13.937 1.00 96.31 99 PRO A N 1
ATOM 796 C CA . PRO A 1 99 ? 24.713 -11.104 -13.236 1.00 96.31 99 PRO A CA 1
ATOM 797 C C . PRO A 1 99 ? 24.902 -9.998 -12.187 1.00 96.31 99 PRO A C 1
ATOM 799 O O . PRO A 1 99 ? 24.830 -8.814 -12.500 1.00 96.31 99 PRO A O 1
ATOM 802 N N . GLY A 1 100 ? 25.128 -10.393 -10.931 1.00 89.56 100 GLY A N 1
ATOM 803 C CA . GLY A 1 100 ? 25.349 -9.466 -9.816 1.00 89.56 100 GLY A CA 1
ATOM 804 C C . GLY A 1 100 ? 24.097 -8.788 -9.241 1.00 89.56 100 GLY A C 1
ATOM 805 O O . GLY A 1 100 ? 24.239 -8.048 -8.261 1.00 89.56 100 GLY A O 1
ATOM 806 N N . TRP A 1 101 ? 22.902 -9.057 -9.789 1.00 90.25 101 TRP A N 1
ATOM 807 C CA . TRP A 1 101 ? 21.633 -8.471 -9.345 1.00 90.25 101 TRP A CA 1
ATOM 808 C C . TRP A 1 101 ? 20.494 -9.499 -9.323 1.00 90.25 101 TRP A C 1
ATOM 810 O O . TRP A 1 101 ? 20.036 -9.983 -10.362 1.00 90.25 101 TRP A O 1
ATOM 820 N N . ASP A 1 102 ? 20.005 -9.797 -8.122 1.00 88.25 102 ASP A N 1
ATOM 821 C CA . ASP A 1 102 ? 18.700 -10.424 -7.926 1.00 88.25 102 ASP A CA 1
ATOM 822 C C . ASP A 1 102 ? 17.605 -9.362 -7.732 1.00 88.25 102 ASP A C 1
ATOM 824 O O . ASP A 1 102 ? 17.891 -8.162 -7.652 1.00 88.25 102 ASP A O 1
ATOM 828 N N . HIS A 1 103 ? 16.345 -9.806 -7.671 1.00 88.50 103 HIS A N 1
ATOM 829 C CA . HIS A 1 103 ? 15.197 -8.918 -7.498 1.00 88.50 103 HIS A CA 1
ATOM 830 C C . HIS A 1 103 ? 15.317 -8.030 -6.249 1.00 88.50 103 HIS A C 1
ATOM 832 O O . HIS A 1 103 ? 15.099 -6.828 -6.340 1.00 88.50 103 HIS A O 1
ATOM 838 N N . ALA A 1 104 ? 15.706 -8.588 -5.098 1.00 85.38 104 ALA A N 1
ATOM 839 C CA . ALA A 1 104 ? 15.789 -7.828 -3.850 1.00 85.38 104 ALA A CA 1
ATOM 840 C C . ALA A 1 104 ? 16.831 -6.703 -3.938 1.00 85.38 104 ALA A C 1
ATOM 842 O O . ALA A 1 104 ? 16.561 -5.560 -3.565 1.00 85.38 104 ALA A O 1
ATOM 843 N N . LYS A 1 105 ? 18.011 -7.010 -4.486 1.00 88.12 105 LYS A N 1
ATOM 844 C CA . LYS A 1 105 ? 19.097 -6.044 -4.629 1.00 88.12 105 LYS A CA 1
ATOM 845 C C . LYS A 1 105 ? 18.757 -4.946 -5.633 1.00 88.12 105 LYS A C 1
ATOM 847 O O . LYS A 1 105 ? 19.009 -3.774 -5.357 1.00 88.12 105 LYS A O 1
ATOM 852 N N . ILE A 1 106 ? 18.193 -5.300 -6.790 1.00 92.44 106 ILE A N 1
ATOM 853 C CA . ILE A 1 106 ? 17.870 -4.299 -7.810 1.00 92.44 106 ILE A CA 1
ATOM 854 C C . ILE A 1 106 ? 16.668 -3.441 -7.417 1.00 92.44 106 ILE A C 1
ATOM 856 O O . ILE A 1 106 ? 16.686 -2.243 -7.676 1.00 92.44 106 ILE A O 1
ATOM 860 N N . GLN A 1 107 ? 15.672 -4.017 -6.738 1.00 90.81 107 GLN A N 1
ATOM 861 C CA . GLN A 1 107 ? 14.529 -3.282 -6.202 1.00 90.81 107 GLN A CA 1
ATOM 862 C C . GLN A 1 107 ? 14.977 -2.272 -5.144 1.00 90.81 107 GLN A C 1
ATOM 864 O O . GLN A 1 107 ? 14.586 -1.111 -5.201 1.00 90.81 107 GLN A O 1
ATOM 869 N N . SER A 1 108 ? 15.845 -2.689 -4.216 1.00 87.12 108 SER A N 1
ATOM 870 C CA . SER A 1 108 ? 16.410 -1.795 -3.202 1.00 87.12 108 SER A CA 1
ATOM 871 C C . SER A 1 108 ? 17.172 -0.628 -3.840 1.00 87.12 108 SER A C 1
ATOM 873 O O . SER A 1 108 ? 16.927 0.524 -3.488 1.00 87.12 108 SER A O 1
ATOM 875 N N . MET A 1 109 ? 18.022 -0.898 -4.838 1.00 93.88 109 MET A N 1
ATOM 876 C CA . MET A 1 109 ? 18.732 0.151 -5.581 1.00 93.88 109 MET A CA 1
ATOM 877 C C . MET A 1 109 ? 17.767 1.068 -6.346 1.00 93.88 109 MET A C 1
ATOM 879 O O . MET A 1 109 ? 17.897 2.287 -6.283 1.00 93.88 109 MET A O 1
ATOM 883 N N . TYR A 1 110 ? 16.768 0.507 -7.026 1.00 94.38 110 TYR A N 1
ATOM 884 C CA . TYR A 1 110 ? 15.764 1.281 -7.749 1.00 94.38 110 TYR A CA 1
ATOM 885 C C . TYR A 1 110 ? 15.003 2.234 -6.819 1.00 94.38 110 TYR A C 1
ATOM 887 O O . TYR A 1 110 ? 14.839 3.404 -7.147 1.00 94.38 110 TYR A O 1
ATOM 895 N N . ILE A 1 111 ? 14.597 1.769 -5.635 1.00 87.31 111 ILE A N 1
ATOM 896 C CA . ILE A 1 111 ? 13.944 2.609 -4.627 1.00 87.31 111 ILE A CA 1
ATOM 897 C C . ILE A 1 111 ? 14.923 3.673 -4.119 1.00 87.31 111 ILE A C 1
ATOM 899 O O . ILE A 1 111 ? 14.719 4.868 -4.314 1.00 87.31 111 ILE A O 1
ATOM 903 N N . HIS A 1 112 ? 15.995 3.261 -3.447 1.00 86.88 112 HIS A N 1
ATOM 904 C CA . HIS A 1 112 ? 16.774 4.185 -2.625 1.00 86.88 112 HIS A CA 1
ATOM 905 C C . HIS A 1 112 ? 17.728 5.062 -3.436 1.00 86.88 112 HIS A C 1
ATOM 907 O O . HIS A 1 112 ? 17.987 6.190 -3.024 1.00 86.88 112 HIS A O 1
ATOM 913 N N . ASN A 1 113 ? 18.207 4.575 -4.585 1.00 91.06 113 ASN A N 1
ATOM 914 C CA . ASN A 1 113 ? 19.238 5.254 -5.370 1.00 91.06 113 ASN A CA 1
ATOM 915 C C . ASN A 1 113 ? 18.689 5.882 -6.655 1.00 91.06 113 ASN A C 1
ATOM 917 O O . ASN A 1 113 ? 19.318 6.791 -7.181 1.00 91.06 113 ASN A O 1
ATOM 921 N N . LEU A 1 114 ? 17.559 5.408 -7.197 1.00 94.94 114 LEU A N 1
ATOM 922 C CA . LEU A 1 114 ? 16.935 6.029 -8.372 1.00 94.94 114 LEU A CA 1
ATOM 923 C C . LEU A 1 114 ? 15.718 6.862 -7.973 1.00 94.94 114 LEU A C 1
ATOM 925 O O . LEU A 1 114 ? 15.739 8.075 -8.145 1.00 94.94 114 LEU A O 1
ATOM 929 N N . GLN A 1 115 ? 14.676 6.255 -7.403 1.00 93.19 115 GLN A N 1
ATOM 930 C CA . GLN A 1 115 ? 13.421 6.954 -7.092 1.00 93.19 115 GLN A CA 1
ATOM 931 C C . GLN A 1 115 ? 13.627 8.130 -6.128 1.00 93.19 115 GLN A C 1
ATOM 933 O O . GLN A 1 115 ? 13.093 9.214 -6.350 1.00 93.19 115 GLN A O 1
ATOM 938 N N . TYR A 1 116 ? 14.470 7.950 -5.108 1.00 91.50 116 TYR A N 1
ATOM 939 C CA . TYR A 1 116 ? 14.792 8.986 -4.122 1.00 91.50 116 TYR A CA 1
ATOM 940 C C . TYR A 1 116 ? 16.055 9.805 -4.445 1.00 91.50 116 TYR A C 1
ATOM 942 O O . TYR A 1 116 ? 16.569 10.497 -3.564 1.00 91.50 116 TYR A O 1
ATOM 950 N N . ASN A 1 117 ? 16.546 9.786 -5.691 1.00 93.44 117 ASN A N 1
ATO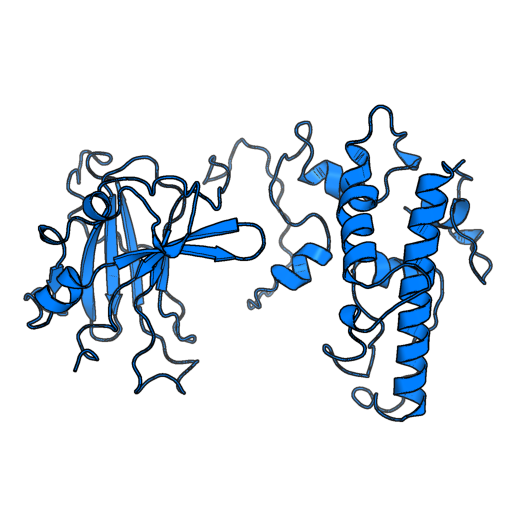M 951 C CA . ASN A 1 117 ? 17.800 10.462 -6.049 1.00 93.44 117 ASN A CA 1
ATOM 952 C C . ASN A 1 117 ? 17.762 11.995 -5.907 1.00 93.44 117 ASN A C 1
ATOM 954 O O . ASN A 1 117 ? 18.804 12.630 -5.806 1.00 93.44 117 ASN A O 1
ATOM 958 N N . TYR A 1 118 ? 16.576 12.599 -5.788 1.00 91.69 118 TYR A N 1
ATOM 959 C CA . TYR A 1 118 ? 16.423 14.019 -5.448 1.00 91.69 118 TYR A CA 1
ATOM 960 C C . TYR A 1 118 ? 17.014 14.401 -4.079 1.00 91.69 118 TYR A C 1
ATOM 962 O O . TYR A 1 118 ? 17.225 15.583 -3.817 1.00 91.69 118 TYR A O 1
ATOM 970 N N . LYS A 1 119 ? 17.258 13.421 -3.195 1.00 90.56 119 LYS A N 1
ATOM 971 C CA . LYS A 1 119 ? 17.894 13.632 -1.886 1.00 90.56 119 LYS A CA 1
ATOM 972 C C . LYS A 1 119 ? 19.406 13.845 -1.985 1.00 90.56 119 LYS A C 1
ATOM 974 O O . LYS A 1 119 ? 20.017 14.242 -0.993 1.00 90.56 119 LYS A O 1
ATOM 979 N N . GLU A 1 120 ? 20.016 13.568 -3.136 1.00 88.31 120 GLU A N 1
ATOM 980 C CA . GLU A 1 120 ? 21.433 13.830 -3.361 1.00 88.31 120 GLU A CA 1
ATOM 981 C C . GLU A 1 120 ? 21.714 15.337 -3.369 1.00 88.31 120 GLU A C 1
ATOM 983 O O . GLU A 1 120 ? 21.016 16.135 -3.999 1.00 88.31 120 GLU A O 1
ATOM 988 N N . THR A 1 121 ? 22.770 15.746 -2.669 1.00 79.62 121 THR A N 1
ATOM 989 C CA . THR A 1 121 ? 23.177 17.149 -2.617 1.00 79.62 121 THR A CA 1
ATOM 990 C C . THR A 1 121 ? 23.621 17.620 -4.005 1.00 79.62 121 THR A C 1
ATOM 992 O O . THR A 1 121 ? 24.539 17.047 -4.585 1.00 79.62 121 THR A O 1
ATOM 995 N N . ASN A 1 122 ? 23.033 18.714 -4.499 1.00 81.62 122 ASN A N 1
ATOM 996 C CA . ASN A 1 122 ? 23.362 19.355 -5.783 1.00 81.62 122 ASN A CA 1
ATOM 997 C C . ASN A 1 122 ? 23.062 18.523 -7.045 1.00 81.62 122 ASN A C 1
ATOM 999 O O . ASN A 1 122 ? 23.695 18.746 -8.078 1.00 81.62 122 ASN A O 1
ATOM 1003 N N . ILE A 1 123 ? 22.100 17.598 -7.003 1.00 87.62 123 ILE A N 1
ATOM 1004 C CA . ILE A 1 123 ? 21.657 16.917 -8.223 1.00 87.62 123 ILE A CA 1
ATOM 1005 C C . ILE A 1 123 ? 20.973 17.900 -9.185 1.00 87.62 123 ILE A C 1
ATOM 1007 O O . ILE A 1 123 ? 20.097 18.678 -8.801 1.00 87.62 123 ILE A O 1
ATOM 1011 N N . SER A 1 124 ? 21.382 17.882 -10.453 1.00 90.38 124 SER A N 1
ATOM 1012 C CA . SER A 1 124 ? 20.758 18.708 -11.488 1.00 90.38 124 SER A CA 1
ATOM 1013 C C . SER A 1 124 ? 19.375 18.144 -11.860 1.00 90.38 124 SER A C 1
ATOM 1015 O O . SER A 1 124 ? 19.234 16.920 -11.949 1.00 90.38 124 SER A O 1
ATOM 1017 N N . PRO A 1 125 ? 18.346 18.981 -12.101 1.00 89.19 125 PRO A N 1
ATOM 1018 C CA . PRO A 1 125 ? 16.980 18.518 -12.378 1.00 89.19 125 PRO A CA 1
ATOM 1019 C C . PRO A 1 125 ? 16.862 17.508 -13.530 1.00 89.19 125 PRO A C 1
ATOM 1021 O O . PRO A 1 125 ? 16.013 16.619 -13.508 1.00 89.19 125 PRO A O 1
ATOM 1024 N N . GLU A 1 126 ? 17.726 17.611 -14.536 1.00 90.50 126 GLU A N 1
ATOM 1025 C CA . GLU A 1 126 ? 17.789 16.706 -15.681 1.00 90.50 126 GLU A CA 1
ATOM 1026 C C . GLU A 1 126 ? 18.261 15.284 -15.324 1.00 90.50 126 GLU A C 1
ATOM 1028 O O . GLU A 1 126 ? 17.962 14.341 -16.061 1.00 90.50 126 GLU A O 1
ATOM 1033 N N . LEU A 1 127 ? 18.938 15.118 -14.181 1.00 93.19 127 LEU A N 1
ATOM 1034 C CA . LEU A 1 127 ? 19.402 13.837 -13.638 1.00 93.19 127 LEU A CA 1
ATOM 1035 C C . LEU A 1 127 ? 18.377 13.168 -12.713 1.00 93.19 127 LEU A C 1
ATOM 1037 O O . LEU A 1 127 ? 18.567 12.017 -12.312 1.00 93.19 127 LEU A O 1
ATOM 1041 N N . LEU A 1 128 ? 17.275 13.849 -12.387 1.00 92.94 128 LEU A N 1
ATOM 1042 C CA . LEU A 1 128 ? 16.222 13.280 -11.555 1.00 92.94 128 LEU A CA 1
ATOM 1043 C C . LEU A 1 128 ? 15.535 12.125 -12.278 1.00 92.94 128 LEU A C 1
ATOM 1045 O O . LEU A 1 128 ? 14.985 12.274 -13.377 1.00 92.94 128 LEU A O 1
ATOM 1049 N N . PHE A 1 129 ? 15.546 10.963 -11.630 1.00 93.81 129 PHE A N 1
ATOM 1050 C CA . PHE A 1 129 ? 14.937 9.765 -12.184 1.00 93.81 129 PHE A CA 1
ATOM 1051 C C . PHE A 1 129 ? 13.417 9.896 -12.214 1.00 93.81 129 PHE A C 1
ATOM 1053 O O . PHE A 1 129 ? 12.786 9.651 -13.245 1.00 93.81 129 PHE A O 1
ATOM 1060 N N . ASN A 1 130 ? 12.839 10.313 -11.089 1.00 90.75 130 ASN A N 1
ATOM 1061 C CA . ASN A 1 130 ? 11.410 10.503 -10.937 1.00 90.75 130 ASN A CA 1
ATOM 1062 C C . ASN A 1 130 ? 11.119 11.799 -10.156 1.00 90.75 130 ASN A C 1
ATOM 1064 O O . ASN A 1 130 ? 11.084 11.786 -8.925 1.00 90.75 130 ASN A O 1
ATOM 1068 N N . PRO A 1 131 ? 10.895 12.932 -10.848 1.00 86.69 131 PRO A N 1
ATOM 1069 C CA . PRO A 1 131 ? 10.623 14.207 -10.183 1.00 86.69 131 PRO A CA 1
ATOM 1070 C C . PRO A 1 131 ? 9.306 14.204 -9.389 1.00 86.69 131 PRO A C 1
ATOM 1072 O O . PRO A 1 131 ? 9.134 15.028 -8.495 1.00 86.69 131 PRO A O 1
ATOM 1075 N N . TYR A 1 132 ? 8.386 13.270 -9.660 1.00 83.81 132 TYR A N 1
ATOM 1076 C CA . TYR A 1 132 ? 7.149 13.148 -8.887 1.00 83.81 132 TYR A CA 1
ATOM 1077 C C . TYR A 1 132 ? 7.399 12.636 -7.463 1.00 83.81 132 TYR A C 1
ATOM 1079 O O . TYR A 1 132 ? 6.708 13.066 -6.544 1.00 83.81 132 TYR A O 1
ATOM 1087 N N . VAL A 1 133 ? 8.427 11.808 -7.243 1.00 87.38 133 VAL A N 1
ATOM 1088 C CA . VAL A 1 133 ? 8.809 11.369 -5.885 1.00 87.38 133 VAL A CA 1
ATOM 1089 C C . VAL A 1 133 ? 9.301 12.557 -5.067 1.00 87.38 133 VAL A C 1
ATOM 1091 O O . VAL A 1 133 ? 8.944 12.681 -3.901 1.00 87.38 133 VAL A O 1
ATOM 1094 N N . GLN A 1 134 ? 10.050 13.479 -5.680 1.00 88.25 134 GLN A N 1
ATOM 1095 C CA . GLN A 1 134 ? 10.424 14.730 -5.022 1.00 88.25 134 GLN A CA 1
ATOM 1096 C C . GLN A 1 134 ? 9.186 15.562 -4.679 1.00 88.25 134 GLN A C 1
ATOM 1098 O O . GLN A 1 134 ? 9.035 15.980 -3.537 1.00 88.25 134 GLN A O 1
ATOM 1103 N N . LEU A 1 135 ? 8.281 15.771 -5.639 1.00 83.38 135 LEU A N 1
ATOM 1104 C CA . LEU A 1 135 ? 7.048 16.527 -5.407 1.00 83.38 135 LEU A CA 1
ATOM 1105 C C . LEU A 1 135 ? 6.251 15.977 -4.211 1.00 83.38 135 LEU A C 1
ATOM 1107 O O . LEU A 1 135 ? 5.755 16.755 -3.400 1.00 83.38 135 LEU A O 1
ATOM 1111 N N . ILE A 1 136 ? 6.136 14.651 -4.108 1.00 78.69 136 ILE A N 1
ATOM 1112 C CA . ILE A 1 136 ? 5.356 13.975 -3.067 1.00 78.69 136 ILE A CA 1
ATOM 1113 C C . ILE A 1 136 ? 6.087 13.992 -1.725 1.00 78.69 136 ILE A C 1
ATOM 1115 O O . ILE A 1 136 ? 5.508 14.417 -0.732 1.00 78.69 136 ILE A O 1
ATOM 1119 N N . HIS A 1 137 ? 7.348 13.566 -1.679 1.00 80.56 137 HIS A N 1
ATOM 1120 C CA . HIS A 1 137 ? 8.026 13.234 -0.422 1.00 80.56 137 HIS A CA 1
ATOM 1121 C C . HIS A 1 137 ? 9.012 14.294 0.082 1.00 80.56 137 HIS A C 1
ATOM 1123 O O . HIS A 1 137 ? 9.504 14.191 1.206 1.00 80.56 137 HIS A O 1
ATOM 1129 N N . ASP A 1 138 ? 9.397 15.277 -0.731 1.00 83.31 138 ASP A N 1
ATOM 1130 C CA . ASP A 1 138 ? 10.338 16.311 -0.299 1.00 83.31 138 ASP A CA 1
ATOM 1131 C C . ASP A 1 138 ? 9.648 17.356 0.590 1.00 83.31 138 ASP A C 1
ATOM 1133 O O . ASP A 1 138 ? 8.535 17.814 0.320 1.00 83.31 138 ASP A O 1
ATOM 1137 N N . LYS A 1 139 ? 10.353 17.765 1.649 1.00 82.31 139 LYS A N 1
ATOM 1138 C CA . LYS A 1 139 ? 9.871 18.717 2.661 1.00 82.31 139 LYS A CA 1
ATOM 1139 C C . LYS A 1 139 ? 9.531 20.103 2.107 1.00 82.31 139 LYS A C 1
ATOM 1141 O O . LYS A 1 139 ? 8.822 20.858 2.761 1.00 82.31 139 LYS A O 1
ATOM 1146 N N . ASN A 1 140 ? 10.093 20.468 0.954 1.00 82.75 140 ASN A N 1
ATOM 1147 C CA . ASN A 1 140 ? 9.852 21.760 0.319 1.00 82.75 140 ASN A CA 1
ATOM 1148 C C . ASN A 1 140 ? 8.619 21.734 -0.603 1.00 82.75 140 ASN A C 1
ATOM 1150 O O . ASN A 1 140 ? 8.263 22.774 -1.153 1.00 82.75 140 ASN A O 1
ATOM 1154 N N . TYR A 1 141 ? 7.991 20.566 -0.783 1.00 81.56 141 TYR A N 1
ATOM 1155 C CA . TYR A 1 141 ? 6.798 20.370 -1.605 1.00 81.56 141 TYR A CA 1
ATOM 1156 C C . TYR A 1 141 ? 5.649 19.796 -0.760 1.00 81.56 141 TYR A C 1
ATOM 1158 O O . TYR A 1 141 ? 5.270 20.412 0.235 1.00 81.56 141 TYR A O 1
ATOM 1166 N N . LEU A 1 142 ? 5.056 18.660 -1.151 1.00 66.00 142 LEU A N 1
ATOM 1167 C CA . LEU A 1 142 ? 3.886 18.104 -0.468 1.00 66.00 142 LEU A CA 1
ATOM 1168 C C . LEU A 1 142 ? 4.242 17.457 0.877 1.00 66.00 142 LEU A C 1
ATOM 1170 O O . LEU A 1 142 ? 3.413 17.467 1.784 1.00 66.00 142 LEU A O 1
ATOM 1174 N N . SER A 1 143 ? 5.465 16.929 1.024 1.00 73.50 143 SER A N 1
ATOM 1175 C CA . SER A 1 143 ? 5.936 16.251 2.240 1.00 73.50 143 SER A CA 1
ATOM 1176 C C . SER A 1 143 ? 4.977 15.158 2.746 1.00 73.50 143 SER A C 1
ATOM 1178 O O . SER A 1 143 ? 4.725 15.040 3.946 1.00 73.50 143 SER A O 1
ATOM 1180 N N . MET A 1 144 ? 4.418 14.375 1.826 1.00 55.81 144 MET A N 1
ATOM 1181 C CA . MET A 1 144 ? 3.448 13.317 2.089 1.00 55.81 144 MET A CA 1
ATOM 1182 C C . MET A 1 144 ? 4.113 11.938 2.118 1.00 55.81 144 MET A C 1
ATOM 1184 O O . MET A 1 144 ? 4.980 11.631 1.300 1.00 55.81 144 MET A O 1
ATOM 1188 N N . ASP A 1 145 ? 3.609 11.057 2.981 1.00 63.31 145 ASP A N 1
ATOM 1189 C CA . ASP A 1 145 ? 3.883 9.612 2.943 1.00 63.31 145 ASP A CA 1
ATOM 1190 C C . ASP A 1 145 ? 2.892 8.892 2.010 1.00 63.31 145 ASP A C 1
ATOM 1192 O O . ASP A 1 145 ? 2.316 7.858 2.346 1.00 63.31 145 ASP A O 1
ATOM 1196 N N . ALA A 1 146 ? 2.624 9.503 0.853 1.00 63.41 146 ALA A N 1
ATOM 1197 C CA . ALA A 1 146 ? 1.771 8.945 -0.190 1.00 63.41 146 ALA A CA 1
ATOM 1198 C C . ALA A 1 146 ? 2.604 8.136 -1.188 1.00 63.41 146 ALA A C 1
ATOM 1200 O O . ALA A 1 146 ? 3.811 8.324 -1.280 1.00 63.41 146 ALA A O 1
ATOM 1201 N N . TYR A 1 147 ? 1.962 7.261 -1.959 1.00 67.00 147 TYR A N 1
ATOM 1202 C CA . TYR A 1 147 ? 2.653 6.460 -2.967 1.00 67.00 147 TYR A CA 1
ATOM 1203 C C . TYR A 1 147 ? 3.330 7.342 -4.017 1.00 67.00 147 TYR A C 1
ATOM 1205 O O . TYR A 1 147 ? 2.669 8.105 -4.722 1.00 67.00 147 TYR A O 1
ATOM 1213 N N . GLY A 1 148 ? 4.655 7.231 -4.115 1.00 68.19 148 GLY A N 1
ATOM 1214 C CA . GLY A 1 148 ? 5.449 7.987 -5.081 1.00 68.19 148 GLY A CA 1
ATOM 1215 C C . GLY A 1 148 ? 5.652 7.251 -6.404 1.00 68.19 148 GLY A C 1
ATOM 1216 O O . GLY A 1 148 ? 5.937 7.878 -7.428 1.00 68.19 148 GLY A O 1
ATOM 1217 N N . PHE A 1 149 ? 5.563 5.917 -6.377 1.00 72.81 149 PHE A N 1
ATOM 1218 C CA . PHE A 1 149 ? 5.799 5.039 -7.519 1.00 72.81 149 PHE A CA 1
ATOM 1219 C C . PHE A 1 149 ? 5.343 3.596 -7.235 1.00 72.81 149 PHE A C 1
ATOM 1221 O O . PHE A 1 149 ? 5.222 3.149 -6.101 1.00 72.81 149 PHE A O 1
ATOM 1228 N N . SER A 1 150 ? 5.166 2.846 -8.314 1.00 57.50 150 SER A N 1
ATOM 1229 C CA . SER A 1 150 ? 4.543 1.516 -8.397 1.00 57.50 150 SER A CA 1
ATOM 1230 C C . SER A 1 150 ? 5.120 0.371 -7.555 1.00 57.50 150 SER A C 1
ATOM 1232 O O . SER A 1 150 ? 4.431 -0.620 -7.319 1.00 57.50 150 SER A O 1
ATOM 1234 N N . VAL A 1 151 ? 6.364 0.452 -7.070 1.00 55.28 151 VAL A N 1
ATOM 1235 C CA . VAL A 1 151 ? 6.852 -0.559 -6.111 1.00 55.28 151 VAL A CA 1
ATOM 1236 C C . VAL A 1 151 ? 6.010 -0.521 -4.836 1.00 55.28 151 VAL A C 1
ATOM 1238 O O . VAL A 1 151 ? 5.771 -1.568 -4.230 1.00 55.28 151 VAL A O 1
ATOM 1241 N N . ASP A 1 152 ? 5.520 0.666 -4.474 1.00 50.69 152 ASP A N 1
ATOM 1242 C CA . ASP A 1 152 ? 4.609 0.827 -3.356 1.00 50.69 152 ASP A CA 1
ATOM 1243 C C . ASP A 1 152 ? 3.214 0.236 -3.670 1.00 50.69 152 ASP A C 1
ATOM 1245 O O . ASP A 1 152 ? 2.568 -0.291 -2.765 1.00 50.69 152 ASP A O 1
ATOM 1249 N N . ASP A 1 153 ? 2.790 0.185 -4.944 1.00 50.03 153 ASP A N 1
ATOM 1250 C CA . ASP A 1 153 ? 1.505 -0.403 -5.375 1.00 50.03 153 ASP A CA 1
ATOM 1251 C C . ASP A 1 153 ? 1.445 -1.920 -5.140 1.00 50.03 153 ASP A C 1
ATOM 1253 O O . ASP A 1 153 ? 0.403 -2.448 -4.756 1.00 50.03 153 ASP A O 1
ATOM 1257 N N . ALA A 1 154 ? 2.556 -2.648 -5.316 1.00 44.81 154 ALA A N 1
ATOM 1258 C CA . ALA A 1 154 ? 2.594 -4.099 -5.084 1.00 44.81 154 ALA A CA 1
ATOM 1259 C C . ALA A 1 154 ? 2.393 -4.475 -3.601 1.00 44.81 154 ALA A C 1
ATOM 1261 O O . ALA A 1 154 ? 2.006 -5.604 -3.290 1.00 44.81 154 ALA A O 1
ATOM 1262 N N . VAL A 1 155 ? 2.665 -3.538 -2.689 1.00 42.56 155 VAL A N 1
ATOM 1263 C CA . VAL A 1 155 ? 2.443 -3.679 -1.241 1.00 42.56 155 VAL A CA 1
ATOM 1264 C C . VAL A 1 155 ? 1.134 -2.993 -0.813 1.00 42.56 155 VAL A C 1
ATOM 1266 O O . VAL A 1 155 ? 0.541 -3.383 0.191 1.00 42.56 155 VAL A O 1
ATOM 1269 N N . GLY A 1 156 ? 0.668 -2.010 -1.588 1.00 39.88 156 GLY A N 1
ATOM 1270 C CA . GLY A 1 156 ? -0.475 -1.144 -1.310 1.00 39.88 156 GLY A CA 1
ATOM 1271 C C . GLY A 1 156 ? -1.770 -1.455 -2.063 1.00 39.88 156 GLY A C 1
ATOM 1272 O O . GLY A 1 156 ? -2.733 -0.704 -1.912 1.00 39.88 156 GLY A O 1
ATOM 1273 N N . PHE A 1 157 ? -1.818 -2.521 -2.873 1.00 38.25 157 PHE A N 1
ATOM 1274 C CA . PHE A 1 157 ? -2.976 -2.845 -3.712 1.00 38.25 157 PHE A CA 1
ATOM 1275 C C . PHE A 1 157 ? -4.229 -3.139 -2.868 1.00 38.25 157 PHE A C 1
ATOM 1277 O O . PHE A 1 157 ? -4.436 -4.250 -2.377 1.00 38.25 157 PHE A O 1
ATOM 1284 N N . MET A 1 158 ? -5.095 -2.136 -2.730 1.00 32.25 158 MET A N 1
ATOM 1285 C CA . MET A 1 158 ? -6.478 -2.287 -2.286 1.00 32.25 158 MET A CA 1
ATOM 1286 C C . MET A 1 158 ? -7.386 -2.167 -3.512 1.00 32.25 158 MET A C 1
ATOM 1288 O O . MET A 1 158 ? -7.346 -1.172 -4.229 1.00 32.25 158 MET A O 1
ATOM 1292 N N . SER A 1 159 ? -8.181 -3.202 -3.783 1.00 31.59 159 SER A N 1
ATOM 1293 C CA . SER A 1 159 ? -9.196 -3.172 -4.841 1.00 31.59 159 SER A CA 1
ATOM 1294 C C . SER A 1 159 ? -10.488 -2.571 -4.294 1.00 31.59 159 SER A C 1
ATOM 1296 O O . SER A 1 159 ? -11.134 -3.193 -3.457 1.00 31.59 159 SER A O 1
ATOM 1298 N N . GLU A 1 160 ? -10.870 -1.401 -4.802 1.00 35.38 160 GLU A N 1
ATOM 1299 C CA . GLU A 1 160 ? -12.155 -0.746 -4.534 1.00 35.38 160 GLU A CA 1
ATOM 1300 C C . GLU A 1 160 ? -12.869 -0.437 -5.864 1.00 35.38 160 GLU A C 1
ATOM 1302 O O . GLU A 1 160 ? -12.228 -0.241 -6.899 1.00 35.38 160 GLU A O 1
ATOM 1307 N N . LEU A 1 161 ? -14.204 -0.407 -5.855 1.00 30.14 161 LEU A N 1
ATOM 1308 C CA . LEU A 1 161 ? -15.022 0.006 -7.005 1.00 30.14 161 LEU A CA 1
ATOM 1309 C C . LEU A 1 161 ? -14.969 1.536 -7.163 1.00 30.14 161 LEU A C 1
ATOM 1311 O O . LEU A 1 161 ? -15.338 2.251 -6.234 1.00 30.14 161 LEU A O 1
ATOM 1315 N N . GLY A 1 162 ? -14.566 2.045 -8.334 1.00 36.06 162 GLY A N 1
ATOM 1316 C CA . GLY A 1 162 ? -14.520 3.487 -8.604 1.00 36.06 162 GLY A CA 1
ATOM 1317 C C . GLY A 1 162 ? -14.877 3.852 -10.047 1.00 36.06 162 GLY A C 1
ATOM 1318 O O . GLY A 1 162 ? -14.197 3.433 -10.977 1.00 36.06 162 GLY A O 1
ATOM 1319 N N . ASP A 1 163 ? -15.906 4.687 -10.219 1.00 38.81 163 ASP A N 1
ATOM 1320 C CA . ASP A 1 163 ? -16.364 5.237 -11.509 1.00 38.81 163 ASP A CA 1
ATOM 1321 C C . ASP A 1 163 ? -15.759 6.631 -11.820 1.00 38.81 163 ASP A C 1
ATOM 1323 O O . ASP A 1 163 ? -16.383 7.467 -12.475 1.00 38.81 163 ASP A O 1
ATOM 1327 N N . GLY A 1 164 ? -14.541 6.940 -11.354 1.00 43.72 164 GLY A N 1
ATOM 1328 C CA . GLY A 1 164 ? -13.942 8.263 -11.580 1.00 43.72 164 GLY A CA 1
ATOM 1329 C C . GLY A 1 164 ? -12.442 8.372 -11.304 1.00 43.72 164 GLY A C 1
ATOM 1330 O O . GLY A 1 164 ? -11.877 7.617 -10.519 1.00 43.72 164 GLY A O 1
ATOM 1331 N N . LEU A 1 165 ? -11.802 9.347 -11.960 1.00 39.03 165 LEU A N 1
ATOM 1332 C CA . LEU A 1 165 ? -10.436 9.794 -11.664 1.00 39.03 165 LEU A CA 1
ATOM 1333 C C . LEU A 1 165 ? -10.448 10.682 -10.410 1.00 39.03 165 LEU A C 1
ATOM 1335 O O . LEU A 1 165 ? -11.193 11.662 -10.366 1.00 39.03 165 LEU A O 1
ATOM 1339 N N . ILE A 1 166 ? -9.595 10.385 -9.426 1.00 38.75 166 ILE A N 1
ATOM 1340 C CA . ILE A 1 166 ? -9.379 11.248 -8.256 1.00 38.75 1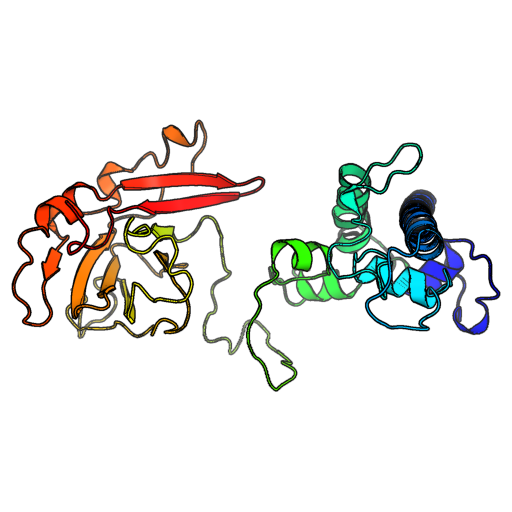66 ILE A CA 1
ATOM 1341 C C . ILE A 1 166 ? -8.165 12.144 -8.518 1.00 38.75 166 ILE A C 1
ATOM 1343 O O . ILE A 1 166 ? -7.037 11.666 -8.612 1.00 38.75 166 ILE A O 1
ATOM 1347 N N . PHE A 1 167 ? -8.400 13.453 -8.614 1.00 31.25 167 PHE A N 1
ATOM 1348 C CA . PHE A 1 167 ? -7.363 14.480 -8.526 1.00 31.25 167 PHE A CA 1
ATOM 1349 C C . PHE A 1 167 ? -7.439 15.120 -7.139 1.00 31.25 167 PHE A C 1
ATOM 1351 O O . PHE A 1 167 ? -8.462 15.714 -6.801 1.00 31.25 167 PHE A O 1
ATOM 1358 N N . THR A 1 168 ? -6.362 15.048 -6.358 1.00 42.56 168 THR A N 1
ATOM 1359 C CA . THR A 1 168 ? -6.256 15.769 -5.082 1.00 42.56 168 THR A CA 1
ATOM 1360 C C . THR A 1 168 ? -5.232 16.887 -5.223 1.00 42.56 168 THR A C 1
ATOM 1362 O O . THR A 1 168 ? -4.052 16.632 -5.450 1.00 42.56 168 THR A O 1
ATOM 1365 N N . VAL A 1 169 ? -5.685 18.134 -5.082 1.00 46.53 169 VAL A N 1
ATOM 1366 C CA . VAL A 1 169 ? -4.832 19.321 -4.938 1.00 46.53 169 VAL A CA 1
ATOM 1367 C C . VAL A 1 169 ? -5.024 19.823 -3.511 1.00 46.53 169 VAL A C 1
ATOM 1369 O O . VAL A 1 169 ? -6.095 20.323 -3.179 1.00 46.53 169 VAL A O 1
ATOM 1372 N N . GLY A 1 170 ? -4.013 19.670 -2.658 1.00 40.47 170 GLY A N 1
ATOM 1373 C CA . GLY A 1 170 ? -4.063 20.139 -1.275 1.00 40.47 170 GLY A CA 1
ATOM 1374 C C . GLY A 1 170 ? -2.666 20.428 -0.737 1.00 40.47 170 GLY A C 1
ATOM 1375 O O . GLY A 1 170 ? -1.781 19.585 -0.828 1.00 40.47 170 GLY A O 1
ATOM 1376 N N . GLY A 1 171 ? -2.471 21.631 -0.195 1.00 51.34 171 GLY A N 1
ATOM 1377 C CA . GLY A 1 171 ? -1.425 21.891 0.798 1.00 51.34 171 GLY A CA 1
ATOM 1378 C C . GLY A 1 171 ? -1.948 21.567 2.203 1.00 51.34 171 GLY A C 1
ATOM 1379 O O . GLY A 1 171 ? -3.091 21.150 2.363 1.00 51.34 171 GLY A O 1
ATOM 1380 N N . THR A 1 172 ? -1.153 21.806 3.248 1.00 44.38 172 THR A N 1
ATOM 1381 C CA . THR A 1 172 ? -1.547 21.542 4.652 1.00 44.38 172 THR A CA 1
ATOM 1382 C C . THR A 1 172 ? -2.744 22.371 5.140 1.00 44.38 172 THR A C 1
ATOM 1384 O O . THR A 1 172 ? -3.323 22.066 6.181 1.00 44.38 172 THR A O 1
ATOM 1387 N N . GLN A 1 173 ? -3.141 23.411 4.399 1.00 47.91 173 GLN A N 1
ATOM 1388 C CA . GLN A 1 173 ? -4.327 24.209 4.696 1.00 47.91 173 GLN A CA 1
ATOM 1389 C C . GLN A 1 173 ? -5.549 23.684 3.936 1.00 47.91 173 GLN A C 1
ATOM 1391 O O . GLN A 1 173 ? -5.550 23.642 2.708 1.00 47.91 173 GLN A O 1
ATOM 1396 N N . GLY A 1 174 ? -6.602 23.333 4.681 1.00 48.84 174 GLY A N 1
ATOM 1397 C CA . GLY A 1 174 ? -7.891 22.896 4.131 1.00 48.84 174 GLY A CA 1
ATOM 1398 C C . GLY A 1 174 ? -8.135 21.383 4.139 1.00 48.84 174 GLY A C 1
ATOM 1399 O O . GLY A 1 174 ? -9.205 20.958 3.717 1.00 48.84 174 GLY A O 1
ATOM 1400 N N . LEU A 1 175 ? -7.195 20.574 4.640 1.00 46.88 175 LEU A N 1
ATOM 1401 C CA . LEU A 1 175 ? -7.429 19.148 4.890 1.00 46.88 175 LEU A CA 1
ATOM 1402 C C . LEU A 1 175 ? -8.246 18.954 6.176 1.00 46.88 175 LEU A C 1
ATOM 1404 O O . LEU A 1 175 ? -7.960 19.587 7.194 1.00 46.88 175 LEU A O 1
ATOM 1408 N N . GLU A 1 176 ? -9.225 18.046 6.140 1.00 45.09 176 GLU A N 1
ATOM 1409 C CA . GLU A 1 176 ? -10.021 17.657 7.318 1.00 45.09 176 GLU A CA 1
ATOM 1410 C C . GLU A 1 176 ? -9.147 17.026 8.412 1.00 45.09 176 GLU A C 1
ATOM 1412 O O . GLU A 1 176 ? -9.400 17.215 9.601 1.00 45.09 176 GLU A O 1
ATOM 1417 N N . ASN A 1 177 ? -8.079 16.328 8.014 1.00 49.84 177 ASN A N 1
ATOM 1418 C CA . ASN A 1 177 ? -7.067 15.799 8.916 1.00 49.84 177 ASN A CA 1
ATOM 1419 C C . ASN A 1 177 ? -5.723 16.498 8.675 1.00 49.84 177 ASN A C 1
ATOM 1421 O O . ASN A 1 177 ? -5.089 16.311 7.639 1.00 49.84 177 ASN A O 1
ATOM 1425 N N . GLN A 1 178 ? -5.293 17.298 9.649 1.00 55.69 178 GLN A N 1
ATOM 1426 C CA . GLN A 1 178 ? -4.024 18.034 9.607 1.00 55.69 178 GLN A CA 1
ATOM 1427 C C . GLN A 1 178 ? -2.844 17.237 10.179 1.00 55.69 178 GLN A C 1
ATOM 1429 O O . GLN A 1 178 ? -1.717 17.730 10.177 1.00 55.69 178 GLN A O 1
ATOM 1434 N N . GLN A 1 179 ? -3.083 16.033 10.707 1.00 58.59 179 GLN A N 1
ATOM 1435 C CA . GLN A 1 179 ? -2.039 15.224 11.325 1.00 58.59 179 GLN A CA 1
ATOM 1436 C C . GLN A 1 179 ? -1.492 14.181 10.354 1.00 58.59 179 GLN A C 1
ATOM 1438 O O . GLN A 1 179 ? -2.244 13.439 9.722 1.00 58.59 179 GLN A O 1
ATOM 1443 N N . GLN A 1 180 ? -0.162 14.114 10.270 1.00 56.25 180 GLN A N 1
ATOM 1444 C CA . GLN A 1 180 ? 0.548 13.097 9.501 1.00 56.25 180 GLN A CA 1
ATOM 1445 C C . GLN A 1 180 ? 0.214 11.700 10.040 1.00 56.25 180 GLN A C 1
ATOM 1447 O O . GLN A 1 180 ? 0.184 11.469 11.252 1.00 56.25 180 GLN A O 1
ATOM 1452 N N . PHE A 1 181 ? -0.039 10.759 9.132 1.00 61.84 181 PHE A N 1
ATOM 1453 C CA . PHE A 1 181 ? -0.247 9.367 9.500 1.00 61.84 181 PHE A CA 1
ATOM 1454 C C . PHE A 1 181 ? 1.064 8.752 10.007 1.00 61.84 181 PHE A C 1
ATOM 1456 O O . PHE A 1 181 ? 2.103 8.877 9.369 1.00 61.84 181 PHE A O 1
ATOM 1463 N N . ASN A 1 182 ? 1.011 8.049 11.136 1.00 64.19 182 ASN A N 1
ATOM 1464 C CA . ASN A 1 182 ? 2.162 7.364 11.711 1.00 64.19 182 ASN A CA 1
ATOM 1465 C C . ASN A 1 182 ? 1.782 5.917 12.039 1.00 64.19 182 ASN A C 1
ATOM 1467 O O . ASN A 1 182 ? 0.859 5.665 12.809 1.00 64.19 182 ASN A O 1
ATOM 1471 N N . TYR A 1 183 ? 2.503 4.949 11.467 1.00 60.59 183 TYR A N 1
ATOM 1472 C CA . TYR A 1 183 ? 2.241 3.522 11.685 1.00 60.59 183 TYR A CA 1
ATOM 1473 C C . TYR A 1 183 ? 2.454 3.074 13.134 1.00 60.59 183 TYR A C 1
ATOM 1475 O O . TYR A 1 183 ? 1.747 2.167 13.587 1.00 60.59 183 TYR A O 1
ATOM 1483 N N . ALA A 1 184 ? 3.386 3.716 13.846 1.00 64.00 184 ALA A N 1
ATOM 1484 C CA . ALA A 1 184 ? 3.620 3.490 15.269 1.00 64.00 184 ALA A CA 1
ATOM 1485 C C . ALA A 1 184 ? 2.512 4.101 16.146 1.00 64.00 184 ALA A C 1
ATOM 1487 O O . ALA A 1 184 ? 2.375 3.720 17.311 1.00 64.00 184 ALA A O 1
ATOM 1488 N N . ASP A 1 185 ? 1.703 5.003 15.580 1.00 71.94 185 ASP A N 1
ATOM 1489 C CA . ASP A 1 185 ? 0.560 5.615 16.243 1.00 71.94 185 ASP A CA 1
ATOM 1490 C C . ASP A 1 185 ? -0.737 4.866 15.914 1.00 71.94 185 ASP A C 1
ATOM 1492 O O . ASP A 1 185 ? -0.972 4.364 14.808 1.00 71.94 185 ASP A O 1
ATOM 1496 N N . GLY A 1 186 ? -1.599 4.770 16.924 1.00 85.06 186 GLY A N 1
ATOM 1497 C CA . GLY A 1 186 ? -2.825 3.983 16.849 1.00 85.06 186 GLY A CA 1
ATOM 1498 C C . GLY A 1 186 ? -2.590 2.479 17.014 1.00 85.06 186 GLY A C 1
ATOM 1499 O O . GLY A 1 186 ? -1.514 2.024 17.408 1.00 85.06 186 GLY A O 1
ATOM 1500 N N . PHE A 1 187 ? -3.634 1.697 16.762 1.00 90.81 187 PHE A N 1
ATOM 1501 C CA . PHE A 1 187 ? -3.646 0.243 16.927 1.00 90.81 187 PHE A CA 1
ATOM 1502 C C . PHE A 1 187 ? -4.799 -0.386 16.147 1.00 90.81 187 PHE A C 1
ATOM 1504 O O . PHE A 1 187 ? -5.780 0.272 15.809 1.00 90.81 187 PHE A O 1
ATOM 1511 N N . SER A 1 188 ? -4.704 -1.683 15.877 1.00 91.88 188 SER A N 1
ATOM 1512 C CA . SER A 1 188 ? -5.795 -2.443 15.266 1.00 91.88 188 SER A CA 1
ATOM 1513 C C . SER A 1 188 ? -6.575 -3.202 16.332 1.00 91.88 188 SER A C 1
ATOM 1515 O O . SER A 1 188 ? -5.998 -3.920 17.144 1.00 91.88 188 SER A O 1
ATOM 1517 N N . VAL A 1 189 ? -7.895 -3.074 16.323 1.00 93.75 189 VAL A N 1
ATOM 1518 C CA . VAL A 1 189 ? -8.790 -3.935 17.093 1.00 93.75 189 VAL A CA 1
ATOM 1519 C C . VAL A 1 189 ? -8.991 -5.208 16.289 1.00 93.75 189 VAL A C 1
ATOM 1521 O O . VAL A 1 189 ? -9.529 -5.151 15.186 1.00 93.75 189 VAL A O 1
ATOM 1524 N N . ALA A 1 190 ? -8.551 -6.345 16.820 1.00 93.19 190 ALA A N 1
ATOM 1525 C CA . ALA A 1 190 ? -8.655 -7.639 16.153 1.00 93.19 190 ALA A CA 1
ATOM 1526 C C . ALA A 1 190 ? -9.600 -8.546 16.943 1.00 93.19 190 ALA A C 1
ATOM 1528 O O . ALA A 1 190 ? -9.262 -8.972 18.041 1.00 93.19 190 ALA A O 1
ATOM 1529 N N . ILE A 1 191 ? -10.777 -8.842 16.393 1.00 89.56 191 ILE A N 1
ATOM 1530 C CA . ILE A 1 191 ? -11.781 -9.699 17.050 1.00 89.56 191 ILE A CA 1
ATOM 1531 C C . ILE A 1 191 ? -11.741 -11.146 16.540 1.00 89.56 191 ILE A C 1
ATOM 1533 O O . ILE A 1 191 ? -12.370 -12.022 17.117 1.00 89.56 191 ILE A O 1
ATOM 1537 N N . GLY A 1 192 ? -10.991 -11.413 15.468 1.00 84.12 192 GLY A N 1
ATOM 1538 C CA . GLY A 1 192 ? -10.852 -12.749 14.889 1.00 84.12 192 GLY A CA 1
ATOM 1539 C C . GLY A 1 192 ? -12.094 -13.228 14.127 1.00 84.12 192 GLY A C 1
ATOM 1540 O O . GLY A 1 192 ? -13.177 -12.646 14.206 1.00 84.12 192 GLY A O 1
ATOM 1541 N N . VAL A 1 193 ? -11.921 -14.303 13.356 1.00 85.62 193 VAL A N 1
ATOM 1542 C CA . VAL A 1 193 ? -12.991 -14.932 12.569 1.00 85.62 193 VAL A CA 1
ATOM 1543 C C . VAL A 1 193 ? -13.484 -16.180 13.307 1.00 85.62 193 VAL A C 1
ATOM 1545 O O . VAL A 1 193 ? -12.675 -17.070 13.572 1.00 85.62 193 VAL A O 1
ATOM 1548 N N . PRO A 1 194 ? -14.787 -16.287 13.628 1.00 87.19 194 PRO A N 1
ATOM 1549 C CA . PRO A 1 194 ? -15.359 -17.513 14.173 1.00 87.19 194 PRO A CA 1
ATOM 1550 C C . PRO A 1 194 ? -15.125 -18.724 13.268 1.00 87.19 194 PRO A C 1
ATOM 1552 O O . PRO A 1 194 ? -15.304 -18.622 12.054 1.00 87.19 194 PRO A O 1
ATOM 1555 N N . SER A 1 195 ? -14.849 -19.900 13.841 1.00 85.88 195 SER A N 1
ATOM 1556 C CA . SER A 1 195 ? -14.609 -21.131 13.064 1.00 85.88 195 SER A CA 1
ATOM 1557 C C . SER A 1 195 ? -15.753 -21.473 12.100 1.00 85.88 195 SER A C 1
ATOM 1559 O O . SER A 1 195 ? -15.513 -21.941 10.994 1.00 85.88 195 SER A O 1
ATOM 1561 N N . SER A 1 196 ? -17.002 -21.184 12.479 1.00 85.44 196 SER A N 1
ATOM 1562 C CA . SER A 1 196 ? -18.198 -21.400 11.645 1.00 85.44 196 SER A CA 1
ATOM 1563 C C . SER A 1 196 ? -18.337 -20.429 10.462 1.00 85.44 196 SER A C 1
ATOM 1565 O O . SER A 1 196 ? -19.260 -20.560 9.652 1.00 85.44 196 SER A O 1
ATOM 1567 N N . MET A 1 197 ? -17.450 -19.438 10.374 1.00 84.06 197 MET A N 1
ATOM 1568 C CA . MET A 1 197 ? -17.478 -18.362 9.390 1.00 84.06 197 MET A CA 1
ATOM 1569 C C . MET A 1 197 ? -16.210 -18.325 8.526 1.00 84.06 197 MET A C 1
ATOM 1571 O O . MET A 1 197 ? -16.168 -17.516 7.609 1.00 84.06 197 MET A O 1
ATOM 1575 N N . VAL A 1 198 ? -15.215 -19.193 8.749 1.00 84.25 198 VAL A N 1
ATOM 1576 C CA . VAL A 1 198 ? -13.922 -19.177 8.024 1.00 84.25 198 VAL A CA 1
ATOM 1577 C C . VAL A 1 198 ? -14.100 -19.230 6.503 1.00 84.25 198 VAL A C 1
ATOM 1579 O O . VAL A 1 198 ? -13.484 -18.449 5.786 1.00 84.25 198 VAL A O 1
ATOM 1582 N N . ASP A 1 199 ? -15.013 -20.066 6.009 1.00 84.25 199 ASP A N 1
ATOM 1583 C CA . ASP A 1 199 ? -15.272 -20.201 4.566 1.00 84.25 199 ASP A CA 1
ATOM 1584 C C . ASP A 1 199 ? -16.256 -19.149 4.019 1.00 84.25 199 ASP A C 1
ATOM 1586 O O . ASP A 1 199 ? -16.596 -19.138 2.835 1.00 84.25 199 ASP A O 1
ATOM 1590 N N . LYS A 1 200 ? -16.744 -18.241 4.872 1.00 80.69 200 LYS A N 1
ATOM 1591 C CA . LYS A 1 200 ? -17.737 -17.212 4.536 1.00 80.69 200 LYS A CA 1
ATOM 1592 C C . LYS A 1 200 ? -17.088 -15.840 4.379 1.00 80.69 200 LYS A C 1
ATOM 1594 O O . LYS A 1 200 ? -17.540 -14.860 4.967 1.00 80.69 200 LYS A O 1
ATOM 1599 N N . VAL A 1 201 ? -16.065 -15.770 3.534 1.00 80.12 201 VAL A N 1
ATOM 1600 C CA . VAL A 1 201 ? -15.239 -14.571 3.288 1.00 80.12 201 VAL A CA 1
ATOM 1601 C C . VAL A 1 201 ? -16.022 -13.320 2.859 1.00 80.12 201 VAL A C 1
ATOM 1603 O O . VAL A 1 201 ? -15.553 -12.208 3.069 1.00 80.12 201 VAL A O 1
ATOM 1606 N N . ASN A 1 202 ? -17.240 -13.478 2.331 1.00 80.94 202 ASN A N 1
ATOM 1607 C CA . ASN A 1 202 ? -18.115 -12.364 1.935 1.00 80.94 202 ASN A CA 1
ATOM 1608 C C . ASN A 1 202 ? -19.164 -11.992 2.999 1.00 80.94 202 ASN A C 1
ATOM 1610 O O . ASN A 1 202 ? -20.053 -11.188 2.733 1.00 80.94 202 ASN A O 1
ATOM 1614 N N . THR A 1 203 ? -19.128 -12.617 4.180 1.00 80.19 203 THR A N 1
ATOM 1615 C CA . THR A 1 203 ? -20.104 -12.360 5.247 1.00 80.19 203 THR A CA 1
ATOM 1616 C C . THR A 1 203 ? -19.505 -11.435 6.306 1.00 80.19 203 THR A C 1
ATOM 1618 O O . THR A 1 203 ? -18.494 -11.801 6.909 1.00 80.19 203 THR A O 1
ATOM 1621 N N . PRO A 1 204 ? -20.122 -10.272 6.577 1.00 85.81 204 PRO A N 1
ATOM 1622 C CA . PRO A 1 204 ? -19.595 -9.309 7.536 1.00 85.81 204 PRO A CA 1
ATOM 1623 C C . PRO A 1 204 ? -19.613 -9.853 8.970 1.00 85.81 204 PRO A C 1
ATOM 1625 O O . PRO A 1 204 ? -20.318 -10.807 9.289 1.00 85.81 204 PRO A O 1
ATOM 1628 N N . LEU A 1 205 ? -18.827 -9.237 9.852 1.00 88.69 205 LEU A N 1
ATOM 1629 C CA . LEU A 1 205 ? -18.817 -9.553 11.291 1.00 88.69 205 LEU A CA 1
ATOM 1630 C C . LEU A 1 205 ? -19.180 -8.335 12.149 1.00 88.69 205 LEU A C 1
ATOM 1632 O O . LEU A 1 205 ? -19.795 -8.477 13.204 1.00 88.69 205 LEU A O 1
ATOM 1636 N N . ILE A 1 206 ? -18.851 -7.137 11.668 1.00 91.88 206 ILE A N 1
ATOM 1637 C CA . ILE A 1 206 ? -19.061 -5.857 12.344 1.00 91.88 206 ILE A CA 1
ATOM 1638 C C . ILE A 1 206 ? -19.965 -4.999 11.459 1.00 91.88 206 ILE A C 1
ATOM 1640 O O . ILE A 1 206 ? -19.772 -4.951 10.250 1.00 91.88 206 ILE A O 1
ATOM 1644 N N . LYS A 1 207 ? -20.951 -4.320 12.050 1.00 92.62 207 LYS A N 1
ATOM 1645 C CA . LYS A 1 207 ? -21.818 -3.352 11.360 1.00 92.62 207 LYS A CA 1
ATOM 1646 C C . LYS A 1 207 ? -21.208 -1.961 11.319 1.00 92.62 207 LYS A C 1
ATOM 1648 O O . LYS A 1 207 ? -21.306 -1.273 10.311 1.00 92.62 207 LYS A O 1
ATOM 1653 N N . LYS A 1 208 ? -20.663 -1.521 12.450 1.00 93.38 208 LYS A N 1
ATOM 1654 C CA . LYS A 1 208 ? -20.147 -0.166 12.637 1.00 93.38 208 LYS A CA 1
ATOM 1655 C C . LYS A 1 208 ? -19.220 -0.076 13.839 1.00 93.38 208 LYS A C 1
ATOM 1657 O O . LYS A 1 208 ? -19.308 -0.921 14.733 1.00 93.38 208 LYS A O 1
ATOM 1662 N N . TYR A 1 209 ? -18.368 0.942 13.862 1.00 95.12 209 TYR A N 1
ATOM 1663 C CA . TYR A 1 209 ? -17.500 1.261 14.991 1.00 95.12 209 TYR A CA 1
ATOM 1664 C C . TYR A 1 209 ? -17.315 2.769 15.164 1.00 95.12 209 TYR A C 1
ATOM 1666 O O . TYR A 1 209 ? -17.699 3.568 14.311 1.00 95.12 209 TYR A O 1
ATOM 1674 N N . GLY A 1 210 ? -16.746 3.154 16.302 1.00 93.19 210 GLY A N 1
ATOM 1675 C CA . GLY A 1 210 ? -16.414 4.535 16.621 1.00 93.19 210 GLY A CA 1
ATOM 1676 C C . GLY A 1 210 ? -15.404 4.644 17.751 1.00 93.19 210 GLY A C 1
ATOM 1677 O O . GLY A 1 210 ? -15.228 3.718 18.551 1.00 93.19 210 GLY A O 1
ATOM 1678 N N . VAL A 1 211 ? -14.742 5.795 17.810 1.00 92.81 211 VAL A N 1
ATOM 1679 C CA . VAL A 1 211 ? -13.714 6.121 18.800 1.00 92.81 211 VAL A CA 1
ATOM 1680 C C . VAL A 1 211 ? -13.966 7.532 19.307 1.00 92.81 211 VAL A C 1
ATOM 1682 O O . VAL A 1 211 ? -14.248 8.431 18.523 1.00 92.81 211 VAL A O 1
ATOM 1685 N N . CYS A 1 212 ? -13.872 7.726 20.618 1.00 92.06 212 CYS A N 1
ATOM 1686 C CA . CYS A 1 212 ? -14.053 9.027 21.252 1.00 92.06 212 CYS A CA 1
ATOM 1687 C C . CYS A 1 212 ? -12.982 9.239 22.321 1.00 92.06 212 CYS A C 1
ATOM 1689 O O . CYS A 1 212 ? -12.719 8.333 23.112 1.00 92.06 212 CYS A O 1
ATOM 1691 N N . VAL A 1 213 ? -12.371 10.422 22.345 1.00 93.38 213 VAL A N 1
ATOM 1692 C CA . VAL A 1 213 ? -11.407 10.820 23.378 1.00 93.38 213 VAL A CA 1
ATOM 1693 C C . VAL A 1 213 ? -12.174 11.323 24.596 1.00 93.38 213 VAL A C 1
ATOM 1695 O O . VAL A 1 213 ? -13.041 12.193 24.474 1.00 93.38 213 VAL A O 1
ATOM 1698 N N . LEU A 1 214 ? -11.888 10.761 25.772 1.00 93.62 214 LEU A N 1
ATOM 1699 C CA . LEU A 1 214 ? -12.548 11.185 27.004 1.00 93.62 214 LEU A CA 1
ATOM 1700 C C . LEU A 1 214 ? -12.167 12.634 27.330 1.00 93.62 214 LEU A C 1
ATOM 1702 O O . LEU A 1 214 ? -11.058 13.081 27.060 1.00 93.62 214 LEU A O 1
ATOM 1706 N N . ASN A 1 215 ? -13.098 13.361 27.942 1.00 93.88 215 ASN A N 1
ATOM 1707 C CA . ASN A 1 215 ? -12.973 14.759 28.361 1.00 93.88 215 ASN A CA 1
ATOM 1708 C C . ASN A 1 215 ? -12.689 15.770 27.234 1.00 93.88 215 ASN A C 1
ATOM 1710 O O . ASN A 1 215 ? -12.473 16.943 27.528 1.00 93.88 215 ASN A O 1
ATOM 1714 N N . GLN A 1 216 ? -12.729 15.358 25.961 1.00 90.56 216 GLN A N 1
ATOM 1715 C CA . GLN A 1 216 ? -12.538 16.270 24.830 1.00 90.56 216 GLN A CA 1
ATOM 1716 C C . GLN A 1 216 ? -13.823 17.032 24.470 1.00 90.56 216 GLN A C 1
ATOM 1718 O O . GLN A 1 216 ? -13.774 18.212 24.130 1.00 90.56 216 GLN A O 1
ATOM 1723 N N . ASP A 1 217 ? -14.979 16.369 24.549 1.00 89.31 217 ASP A N 1
ATOM 1724 C CA . ASP A 1 217 ? -16.289 16.968 24.287 1.00 89.31 217 ASP A CA 1
ATOM 1725 C C . ASP A 1 217 ? -16.966 17.356 25.608 1.00 89.31 217 ASP A C 1
ATOM 1727 O O . ASP A 1 217 ? -17.318 16.492 26.412 1.00 89.31 217 ASP A O 1
ATOM 1731 N N . ALA A 1 218 ? -17.183 18.654 25.830 1.00 90.38 218 ALA A N 1
ATOM 1732 C CA . ALA A 1 218 ? -17.833 19.162 27.038 1.00 90.38 218 ALA A CA 1
ATOM 1733 C C . ALA A 1 218 ? -19.285 18.667 27.206 1.00 90.38 218 ALA A C 1
ATOM 1735 O O . ALA A 1 218 ? -19.766 18.570 28.336 1.00 90.38 218 ALA A O 1
ATOM 1736 N N . GLY A 1 219 ? -19.981 18.345 26.108 1.00 92.88 219 GLY A N 1
ATOM 1737 C CA . GLY A 1 219 ? -21.338 17.791 26.125 1.00 92.88 219 GLY A CA 1
ATOM 1738 C C . GLY A 1 219 ? -21.387 16.271 26.301 1.00 92.88 219 GLY A C 1
ATOM 1739 O O . GLY A 1 219 ? -22.453 15.720 26.580 1.00 92.88 219 GLY A O 1
ATOM 1740 N N . ASP A 1 220 ? -20.246 15.590 26.162 1.00 92.50 220 ASP A N 1
ATOM 1741 C CA . ASP A 1 220 ? -20.122 14.146 26.346 1.00 92.50 220 ASP A CA 1
ATOM 1742 C C . ASP A 1 220 ? -18.739 13.738 26.901 1.00 92.50 220 ASP A C 1
ATOM 1744 O O . ASP A 1 220 ? -18.000 12.979 26.264 1.00 92.50 220 ASP A O 1
ATOM 1748 N N . PRO A 1 221 ? -18.364 14.199 28.111 1.00 91.75 221 PRO A N 1
ATOM 1749 C CA . PRO A 1 221 ? -17.005 14.032 28.634 1.00 91.75 221 PRO A CA 1
ATOM 1750 C C . PRO A 1 221 ? -16.632 12.562 28.861 1.00 91.75 221 PRO A C 1
ATOM 1752 O O . PRO A 1 221 ? -15.466 12.188 28.810 1.00 91.75 221 PRO A O 1
ATOM 1755 N N . ASN A 1 222 ? -17.624 11.696 29.066 1.00 91.69 222 ASN A N 1
ATOM 1756 C CA . ASN A 1 222 ? -17.413 10.263 29.272 1.00 91.69 222 ASN A CA 1
ATOM 1757 C C . ASN A 1 222 ? -17.678 9.435 28.006 1.00 91.69 222 ASN A C 1
ATOM 1759 O O . ASN A 1 222 ? -17.809 8.205 28.090 1.00 91.69 222 ASN A O 1
ATOM 1763 N N . CYS A 1 223 ? -17.806 10.095 26.850 1.00 92.81 223 CYS A N 1
ATOM 1764 C CA . CYS A 1 223 ? -18.101 9.465 25.574 1.00 92.81 223 CYS A CA 1
ATOM 1765 C C . CYS A 1 223 ? -19.307 8.516 25.671 1.00 92.81 223 CYS A C 1
ATOM 1767 O O . CYS A 1 223 ? -19.203 7.363 25.270 1.00 92.81 223 CYS A O 1
ATOM 1769 N N . GLN A 1 224 ? -20.415 8.877 26.312 1.00 90.31 224 GLN A N 1
ATOM 1770 C CA . GLN A 1 224 ? -21.592 8.024 26.493 1.00 90.31 224 GLN A CA 1
ATOM 1771 C C . GLN A 1 224 ? -22.493 7.958 25.263 1.00 90.31 224 GLN A C 1
ATOM 1773 O O . GLN A 1 224 ? -23.168 6.941 25.085 1.00 90.31 224 GLN A O 1
ATOM 1778 N N . GLN A 1 225 ? -22.464 8.966 24.393 1.00 88.38 225 GLN A N 1
ATOM 1779 C CA . GLN A 1 225 ? -23.230 8.954 23.153 1.00 88.38 225 GLN A CA 1
ATOM 1780 C C . GLN A 1 225 ? -22.726 7.854 22.201 1.00 88.38 225 GLN A C 1
ATOM 1782 O O . GLN A 1 225 ? -21.549 7.478 22.198 1.00 88.38 225 GLN A O 1
ATOM 1787 N N . ASP A 1 226 ? -23.636 7.298 21.397 1.00 82.19 226 ASP A N 1
ATOM 1788 C CA . ASP A 1 226 ? -23.329 6.242 20.423 1.00 82.19 226 ASP A CA 1
ATOM 1789 C C . ASP A 1 226 ? -22.722 6.844 19.143 1.00 82.19 226 ASP A C 1
ATOM 1791 O O . ASP A 1 226 ? -23.369 6.874 18.101 1.00 82.19 226 ASP A O 1
ATOM 1795 N N . LYS A 1 227 ? -21.479 7.336 19.240 1.00 83.75 227 LYS A N 1
ATOM 1796 C CA . LYS A 1 227 ? -20.694 7.935 18.137 1.00 83.75 227 LYS A CA 1
ATOM 1797 C C . LYS A 1 227 ? -20.011 6.879 17.248 1.00 83.75 227 LYS A C 1
ATOM 1799 O O . LYS A 1 227 ? -18.811 6.931 16.993 1.00 83.75 227 LYS A O 1
ATOM 1804 N N . GLN A 1 228 ? -20.741 5.820 16.886 1.00 88.00 228 GLN A N 1
ATOM 1805 C CA . GLN A 1 228 ? -20.256 4.782 15.962 1.00 88.00 228 GLN A CA 1
ATOM 1806 C C . GLN A 1 228 ? -20.472 5.220 14.514 1.00 88.00 228 GLN A C 1
ATOM 1808 O O . GLN A 1 228 ? -21.364 4.710 13.831 1.00 88.00 228 GLN A O 1
ATOM 1813 N N . ASP A 1 229 ? -19.669 6.190 14.092 1.00 86.12 229 ASP A N 1
ATOM 1814 C CA . ASP A 1 229 ? -19.883 6.946 12.857 1.00 86.12 229 ASP A CA 1
ATOM 1815 C C . ASP A 1 229 ? -19.265 6.267 11.625 1.00 86.12 229 ASP A C 1
ATOM 1817 O O . ASP A 1 229 ? -19.502 6.689 10.495 1.00 86.12 229 ASP A O 1
ATOM 1821 N N . VAL A 1 230 ? -18.514 5.176 11.820 1.00 85.75 230 VAL A N 1
ATOM 1822 C CA . VAL A 1 230 ? -17.943 4.391 10.722 1.00 85.75 230 VAL A CA 1
ATOM 1823 C C . VAL A 1 230 ? -18.797 3.157 10.473 1.00 85.75 230 VAL A C 1
ATOM 1825 O O . VAL A 1 230 ? -18.853 2.255 11.309 1.00 85.75 230 VAL A O 1
ATOM 1828 N N . ILE A 1 231 ? -19.452 3.105 9.313 1.00 89.50 231 ILE A N 1
ATOM 1829 C CA . ILE A 1 231 ? -20.240 1.953 8.860 1.00 89.50 231 ILE A CA 1
ATOM 1830 C C . ILE A 1 231 ? -19.343 1.001 8.069 1.00 89.50 231 ILE A C 1
ATOM 1832 O O . ILE A 1 231 ? -18.632 1.416 7.158 1.00 89.50 231 ILE A O 1
ATOM 1836 N N . MET A 1 232 ? -19.390 -0.283 8.412 1.00 84.38 232 MET A N 1
ATOM 1837 C CA . MET A 1 232 ? -18.571 -1.304 7.767 1.00 84.38 232 MET A CA 1
ATOM 1838 C C . MET A 1 232 ? -19.231 -1.821 6.479 1.00 84.38 232 MET A C 1
ATOM 1840 O O . MET A 1 232 ? -20.460 -1.956 6.434 1.00 84.38 232 MET A O 1
ATOM 1844 N N . PRO A 1 233 ? -18.436 -2.181 5.456 1.00 79.44 233 PRO A N 1
ATOM 1845 C CA . PRO A 1 233 ? -18.924 -2.876 4.270 1.00 79.44 233 PRO A CA 1
ATOM 1846 C C . PRO A 1 233 ? -19.694 -4.158 4.609 1.00 79.44 233 PRO A C 1
ATOM 1848 O O . PRO A 1 233 ? -19.336 -4.904 5.520 1.00 79.44 233 PRO A O 1
ATOM 1851 N N . THR A 1 234 ? -20.748 -4.440 3.844 1.00 83.25 234 THR A N 1
ATOM 1852 C CA . THR A 1 234 ? -21.639 -5.593 4.072 1.00 83.25 234 THR A CA 1
ATOM 1853 C C . THR A 1 234 ? -21.297 -6.815 3.218 1.00 83.25 234 THR A C 1
ATOM 1855 O O . THR A 1 234 ? -21.940 -7.852 3.356 1.00 83.25 234 THR A O 1
ATOM 1858 N N . ASN A 1 235 ? -20.293 -6.707 2.348 1.00 78.38 235 ASN A N 1
ATOM 1859 C CA . ASN A 1 235 ? -19.894 -7.710 1.357 1.00 78.38 235 ASN A CA 1
ATOM 1860 C C . ASN A 1 235 ? -18.541 -8.377 1.659 1.00 78.38 235 ASN A C 1
ATOM 1862 O O . ASN A 1 235 ? -18.032 -9.115 0.819 1.00 78.38 235 ASN A O 1
ATOM 1866 N N . SER A 1 236 ? -17.941 -8.105 2.819 1.00 79.06 236 SER A N 1
ATOM 1867 C CA . SER A 1 236 ? -16.615 -8.606 3.182 1.00 79.06 236 SER A CA 1
ATOM 1868 C C . SER A 1 236 ? -16.556 -8.999 4.652 1.00 79.06 236 SER A C 1
ATOM 1870 O O . SER A 1 236 ? -17.132 -8.337 5.519 1.00 79.06 236 SER A O 1
ATOM 1872 N N . GLN A 1 237 ? -15.841 -10.083 4.941 1.00 82.69 237 GLN A N 1
ATOM 1873 C CA . GLN A 1 237 ? -15.581 -10.553 6.291 1.00 82.69 237 GLN A CA 1
ATOM 1874 C C . GLN A 1 237 ? -14.473 -9.733 6.953 1.00 82.69 237 GLN A C 1
ATOM 1876 O O . GLN A 1 237 ? -13.307 -10.121 7.011 1.00 82.69 237 GLN A O 1
ATOM 1881 N N . ILE A 1 238 ? -14.859 -8.586 7.501 1.00 82.69 238 ILE A N 1
ATOM 1882 C CA . ILE A 1 238 ? -13.934 -7.715 8.218 1.00 82.69 238 ILE A CA 1
ATOM 1883 C C . ILE A 1 238 ? -13.960 -8.058 9.714 1.00 82.69 238 ILE A C 1
ATOM 1885 O O . ILE A 1 238 ? -14.923 -7.767 10.423 1.00 82.69 238 ILE A O 1
ATOM 1889 N N . ALA A 1 239 ? -12.885 -8.695 10.185 1.00 87.38 239 ALA A N 1
ATOM 1890 C CA . ALA A 1 239 ? -12.721 -9.221 11.547 1.00 87.38 239 ALA A CA 1
ATOM 1891 C C . ALA A 1 239 ? -11.956 -8.277 12.497 1.00 87.38 239 ALA A C 1
ATOM 1893 O O . ALA A 1 239 ? -11.287 -8.714 13.441 1.00 87.38 239 ALA A O 1
ATOM 1894 N N . GLY A 1 240 ? -12.016 -6.975 12.231 1.00 90.38 240 GLY A N 1
ATOM 1895 C CA . GLY A 1 240 ? -11.301 -5.956 12.986 1.00 90.38 240 GLY A CA 1
ATOM 1896 C C . GLY A 1 240 ? -11.285 -4.607 12.278 1.00 90.38 240 GLY A C 1
ATOM 1897 O O . GLY A 1 240 ? -11.762 -4.483 11.157 1.00 90.38 240 GLY A O 1
ATOM 1898 N N . PHE A 1 241 ? -10.740 -3.586 12.926 1.00 90.19 241 PHE A N 1
ATOM 1899 C CA . PHE A 1 241 ? -10.604 -2.246 12.350 1.00 90.19 241 PHE A CA 1
ATOM 1900 C C . PHE A 1 241 ? -9.407 -1.522 12.961 1.00 90.19 241 PHE A C 1
ATOM 1902 O O . PHE A 1 241 ? -8.964 -1.855 14.061 1.00 90.19 241 PHE A O 1
ATOM 1909 N N . ARG A 1 242 ? -8.873 -0.520 12.257 1.00 88.31 242 ARG A N 1
ATOM 1910 C CA . ARG A 1 242 ? -7.776 0.304 12.769 1.00 88.31 242 ARG A CA 1
ATOM 1911 C C . ARG A 1 242 ? -8.320 1.549 13.460 1.00 88.31 242 ARG A C 1
ATOM 1913 O O . ARG A 1 242 ? -9.122 2.287 12.897 1.00 88.31 242 ARG A O 1
ATOM 1920 N N . VAL A 1 243 ? -7.824 1.797 14.664 1.00 88.12 243 VAL A N 1
ATOM 1921 C CA . VAL A 1 243 ? -7.866 3.102 15.319 1.00 88.12 243 VAL A CA 1
ATOM 1922 C C . VAL A 1 243 ? -6.581 3.826 14.933 1.00 88.12 243 VAL A C 1
ATOM 1924 O O . VAL A 1 243 ? -5.488 3.334 15.208 1.00 88.12 243 VAL A O 1
ATOM 1927 N N . GLY A 1 244 ? -6.713 4.943 14.217 1.00 82.69 244 GLY A N 1
ATOM 1928 C CA . GLY A 1 244 ? -5.579 5.763 13.790 1.00 82.69 244 GLY A CA 1
ATOM 1929 C C . GLY A 1 244 ? -5.003 6.615 14.922 1.00 82.69 244 GLY A C 1
ATOM 1930 O O . GLY A 1 244 ? -5.147 6.298 16.104 1.00 82.69 244 GLY A O 1
ATOM 1931 N N . THR A 1 245 ? -4.361 7.721 14.552 1.00 79.06 245 THR A N 1
ATOM 1932 C CA . THR A 1 245 ? -3.912 8.736 15.509 1.00 79.06 245 THR A CA 1
ATOM 1933 C C . THR A 1 245 ? -5.121 9.375 16.194 1.00 79.06 245 THR A C 1
ATOM 1935 O O . THR A 1 245 ? -6.076 9.784 15.535 1.00 79.06 245 THR A O 1
ATOM 1938 N N . VAL A 1 246 ? -5.079 9.449 17.522 1.00 82.12 246 VAL A N 1
ATOM 1939 C CA . VAL A 1 246 ? -6.080 10.124 18.359 1.00 82.12 246 VAL A CA 1
ATOM 1940 C C . VAL A 1 246 ? -5.440 11.336 19.025 1.00 82.12 246 VAL A C 1
ATOM 1942 O O . VAL A 1 246 ? -4.225 11.359 19.212 1.00 82.12 246 VAL A O 1
ATOM 1945 N N . ALA A 1 247 ? -6.251 12.337 19.370 1.00 84.31 247 ALA A N 1
ATOM 1946 C CA . ALA A 1 247 ? -5.744 13.591 19.926 1.00 84.31 247 ALA A CA 1
ATOM 1947 C C . ALA A 1 247 ? -5.092 13.402 21.305 1.00 84.31 247 ALA A C 1
ATOM 1949 O O . ALA A 1 247 ? -4.075 14.028 21.587 1.00 84.31 247 ALA A O 1
ATOM 1950 N N . ASP A 1 248 ? -5.678 12.537 22.137 1.00 89.69 248 ASP A N 1
ATOM 1951 C CA . ASP A 1 248 ? -5.178 12.204 23.469 1.00 89.69 248 ASP A CA 1
ATOM 1952 C C . ASP A 1 248 ? -5.725 10.841 23.930 1.00 89.69 248 ASP A C 1
ATOM 1954 O O . ASP A 1 248 ? -6.605 10.262 23.283 1.00 89.69 248 ASP A O 1
ATOM 1958 N N . TYR A 1 249 ? -5.216 10.343 25.054 1.00 92.62 249 TYR A N 1
ATOM 1959 C CA . TYR A 1 249 ? -5.746 9.209 25.806 1.00 92.62 249 TYR A CA 1
ATOM 1960 C C . TYR A 1 249 ? -6.167 9.677 27.216 1.00 92.62 249 TYR A C 1
ATOM 1962 O O . TYR A 1 249 ? -5.563 10.602 27.752 1.00 92.62 249 TYR A O 1
ATOM 1970 N N . PRO A 1 250 ? -7.173 9.059 27.865 1.00 96.12 250 PRO A N 1
ATOM 1971 C CA . PRO A 1 250 ? -7.863 7.827 27.487 1.00 96.12 250 PRO A CA 1
ATOM 1972 C C . PRO A 1 250 ? -8.886 8.003 26.356 1.00 96.12 250 PRO A C 1
ATOM 1974 O O . PRO A 1 250 ? -9.521 9.048 26.214 1.00 96.12 250 PRO A O 1
ATOM 1977 N N . ILE A 1 251 ? -9.113 6.931 25.593 1.00 94.62 251 ILE A N 1
ATOM 1978 C CA . ILE A 1 251 ? -10.153 6.860 24.556 1.00 94.62 251 ILE A CA 1
ATOM 1979 C C . ILE A 1 251 ? -11.139 5.726 24.830 1.00 94.62 251 ILE A C 1
ATOM 1981 O O . ILE A 1 251 ? -10.775 4.667 25.341 1.00 94.62 251 ILE A O 1
ATOM 1985 N N . LYS A 1 252 ? -12.398 5.916 24.435 1.00 95.94 252 LYS A N 1
ATOM 1986 C CA . LYS A 1 252 ? -13.436 4.886 24.435 1.00 95.94 252 LYS A CA 1
ATOM 1987 C C . LYS A 1 252 ? -13.660 4.388 23.018 1.00 95.94 252 LYS A C 1
ATOM 1989 O O . LYS A 1 252 ? -14.054 5.155 22.139 1.00 95.94 252 LYS A O 1
ATOM 1994 N N . VAL A 1 253 ? -13.455 3.093 22.817 1.00 95.56 253 VAL A N 1
ATOM 1995 C CA . VAL A 1 253 ? -13.708 2.412 21.547 1.00 95.56 253 VAL A CA 1
ATOM 1996 C C . VAL A 1 253 ? -15.033 1.672 21.641 1.00 95.56 253 VAL A C 1
ATOM 1998 O O . VAL A 1 253 ? -15.332 1.053 22.666 1.00 95.56 253 VAL A O 1
ATOM 2001 N N . ARG A 1 254 ? -15.832 1.728 20.573 1.00 95.38 254 ARG A N 1
ATOM 2002 C CA . ARG A 1 254 ? -17.074 0.965 20.446 1.00 95.38 254 ARG A CA 1
ATOM 2003 C C . ARG A 1 254 ? -17.216 0.324 19.083 1.00 95.38 254 ARG A C 1
ATOM 2005 O O . ARG A 1 254 ? -16.823 0.917 18.086 1.00 95.38 254 ARG A O 1
ATOM 2012 N N . PHE A 1 255 ? -17.866 -0.831 19.041 1.00 95.38 255 PHE A N 1
ATOM 2013 C CA . PHE A 1 255 ? -18.346 -1.420 17.795 1.00 95.38 255 PHE A CA 1
ATOM 2014 C C . PHE A 1 255 ? -19.604 -2.261 18.016 1.00 95.38 255 PHE A C 1
ATOM 2016 O O . PHE A 1 255 ? -19.927 -2.638 19.143 1.00 95.38 255 PHE A O 1
ATOM 2023 N N . THR A 1 256 ? -20.327 -2.534 16.933 1.00 95.31 256 THR A N 1
ATOM 2024 C CA . THR A 1 256 ? -21.560 -3.328 16.943 1.00 95.31 256 THR A CA 1
ATOM 2025 C C . THR A 1 256 ? -21.435 -4.495 15.975 1.00 95.31 256 THR A C 1
ATOM 2027 O O . THR A 1 256 ? -21.062 -4.282 14.822 1.00 95.31 256 THR A O 1
ATOM 2030 N N . ASP A 1 257 ? -21.775 -5.707 16.406 1.00 93.19 257 ASP A N 1
ATOM 2031 C CA . ASP A 1 257 ? -21.763 -6.896 15.546 1.00 93.19 257 ASP A CA 1
ATOM 2032 C C . ASP A 1 257 ? -23.066 -7.083 14.738 1.00 93.19 257 ASP A C 1
ATOM 2034 O O . ASP A 1 257 ? -24.020 -6.292 14.804 1.00 93.19 257 ASP A O 1
ATOM 2038 N N . LEU A 1 258 ? -23.124 -8.164 13.956 1.00 90.69 258 LEU A N 1
ATOM 2039 C CA . LEU A 1 258 ? -24.298 -8.494 13.147 1.00 90.69 258 LEU A CA 1
ATOM 2040 C C . LEU A 1 258 ? -25.565 -8.806 13.950 1.00 90.69 258 LEU A C 1
ATOM 2042 O O . LEU A 1 258 ? -26.665 -8.519 13.471 1.00 90.69 258 LEU A O 1
ATOM 2046 N N . ASN A 1 259 ? -25.427 -9.304 15.173 1.00 90.50 259 ASN A N 1
ATOM 2047 C CA . ASN A 1 259 ? -26.547 -9.638 16.050 1.00 90.50 259 ASN A CA 1
ATOM 2048 C C . ASN A 1 259 ? -27.000 -8.438 16.897 1.00 90.50 259 ASN A C 1
ATOM 2050 O O . ASN A 1 259 ? -27.986 -8.510 17.629 1.00 90.50 259 ASN A O 1
ATOM 2054 N N . GLY A 1 260 ? -26.337 -7.288 16.733 1.00 92.69 260 GLY A N 1
ATOM 2055 C CA . GLY A 1 260 ? -26.659 -6.060 17.448 1.00 92.69 260 GLY A CA 1
ATOM 2056 C C . GLY A 1 260 ? -26.050 -6.009 18.844 1.00 92.69 260 GLY A C 1
ATOM 2057 O O . GLY A 1 260 ? -26.431 -5.132 19.621 1.00 92.69 260 GLY A O 1
ATOM 2058 N N . ASN A 1 261 ? -25.114 -6.904 19.168 1.00 95.44 261 ASN A N 1
ATOM 2059 C CA . ASN A 1 261 ? -24.324 -6.770 20.376 1.00 95.44 261 ASN A CA 1
ATOM 2060 C C . ASN A 1 261 ? -23.377 -5.580 20.220 1.00 95.44 261 ASN A C 1
ATOM 2062 O O . ASN A 1 261 ? -22.695 -5.430 19.204 1.00 95.44 261 ASN A O 1
ATOM 2066 N N . LYS A 1 262 ? -23.356 -4.719 21.234 1.00 96.00 262 LYS A N 1
ATOM 2067 C CA . LYS A 1 262 ? -22.512 -3.534 21.326 1.00 96.00 262 LYS A CA 1
ATOM 2068 C C . LYS A 1 262 ? -21.366 -3.809 22.283 1.00 96.00 262 LYS A C 1
ATOM 2070 O O . LYS A 1 262 ? -21.598 -4.117 23.453 1.00 96.00 262 LYS A O 1
ATOM 2075 N N . TYR A 1 263 ? -20.156 -3.628 21.789 1.00 96.25 263 TYR A N 1
ATOM 2076 C CA . TYR A 1 263 ? -18.904 -3.789 22.509 1.00 96.25 263 TYR A CA 1
ATOM 2077 C C . TYR A 1 263 ? -18.358 -2.409 22.841 1.00 96.25 263 TYR A C 1
ATOM 2079 O O . TYR A 1 263 ? -18.384 -1.513 21.995 1.00 96.25 263 TYR A O 1
ATOM 2087 N N . ALA A 1 264 ? -17.861 -2.230 24.059 1.00 95.88 264 ALA A N 1
ATOM 2088 C CA . ALA A 1 264 ? -17.192 -1.013 24.481 1.00 95.88 264 ALA A CA 1
ATOM 2089 C C . ALA A 1 264 ? -16.006 -1.350 25.382 1.00 95.88 264 ALA A C 1
ATOM 2091 O O . ALA A 1 264 ? -16.123 -2.211 26.248 1.00 95.88 264 ALA A O 1
ATOM 2092 N N . PHE A 1 265 ? -14.888 -0.654 25.206 1.00 96.00 265 PHE A N 1
ATOM 2093 C CA . PHE A 1 265 ? -13.728 -0.732 26.095 1.00 96.00 265 PHE A CA 1
ATOM 2094 C C . PHE A 1 265 ? -12.967 0.597 26.089 1.00 96.00 265 PHE A C 1
ATOM 2096 O O . PHE A 1 265 ? -13.067 1.373 25.135 1.00 96.00 265 PHE A O 1
ATOM 2103 N N . ILE A 1 266 ? -12.232 0.870 27.168 1.00 96.62 266 ILE A N 1
ATOM 2104 C CA . ILE A 1 266 ? -11.373 2.053 27.278 1.00 96.62 266 ILE A CA 1
ATOM 2105 C C . ILE A 1 266 ? -9.922 1.642 27.064 1.00 96.62 266 ILE A C 1
ATOM 2107 O O . ILE A 1 266 ? -9.452 0.654 27.637 1.00 96.62 266 ILE A O 1
ATOM 2111 N N . VAL A 1 267 ? -9.232 2.433 26.248 1.00 96.44 267 VAL A N 1
ATOM 2112 C CA . VAL A 1 267 ? -7.783 2.388 26.097 1.00 96.44 267 VAL A CA 1
ATOM 2113 C C . VAL A 1 267 ? -7.208 3.568 26.870 1.00 96.44 267 VAL A C 1
ATOM 2115 O O . VAL A 1 267 ? -7.504 4.713 26.528 1.00 96.44 267 VAL A O 1
ATOM 2118 N N . ASN A 1 268 ? -6.462 3.306 27.944 1.00 96.25 268 ASN A N 1
ATOM 2119 C CA . ASN A 1 268 ? -5.999 4.355 28.855 1.00 96.25 268 ASN A CA 1
ATOM 2120 C C . ASN A 1 268 ? -4.763 5.085 28.350 1.00 96.25 268 ASN A C 1
ATOM 2122 O O . ASN A 1 268 ? -4.589 6.256 28.659 1.00 96.25 268 ASN A O 1
ATOM 2126 N N . GLU A 1 269 ? -3.901 4.382 27.621 1.00 94.25 269 GLU A N 1
ATOM 2127 C CA . GLU A 1 269 ? -2.588 4.879 27.241 1.00 94.25 269 GLU A CA 1
ATOM 2128 C C . GLU A 1 269 ? -2.207 4.432 25.834 1.00 94.25 269 GLU A C 1
ATOM 2130 O O . GLU A 1 269 ? -2.666 3.409 25.316 1.00 94.25 269 GLU A O 1
ATOM 2135 N N . LYS A 1 270 ? -1.302 5.205 25.237 1.00 92.25 270 LYS A N 1
ATOM 2136 C CA . LYS A 1 270 ? -0.635 4.859 23.988 1.00 92.25 270 LYS A CA 1
ATOM 2137 C C . LYS A 1 270 ? 0.266 3.633 24.184 1.00 92.25 270 LYS A C 1
ATOM 2139 O O . LYS A 1 270 ? 0.854 3.438 25.245 1.00 92.25 270 LYS A O 1
ATOM 2144 N N . PHE A 1 271 ? 0.422 2.833 23.133 1.00 91.38 271 PHE A N 1
ATOM 2145 C CA . PHE A 1 271 ? 1.363 1.713 23.121 1.00 91.38 271 PHE A CA 1
ATOM 2146 C C . PHE A 1 271 ? 2.800 2.221 23.280 1.00 91.38 271 PHE A C 1
ATOM 2148 O O . PHE A 1 271 ? 3.248 3.069 22.504 1.00 91.38 271 PHE A O 1
ATOM 2155 N N . ALA A 1 272 ? 3.531 1.681 24.255 1.00 89.69 272 ALA A N 1
ATOM 2156 C CA . ALA A 1 272 ? 4.954 1.952 24.383 1.00 89.69 272 ALA A CA 1
ATOM 2157 C C . ALA A 1 272 ? 5.727 1.424 23.151 1.00 89.69 272 ALA A C 1
ATOM 2159 O O . ALA A 1 272 ? 5.395 0.352 22.625 1.00 89.69 272 ALA A O 1
ATOM 2160 N N . PRO A 1 273 ? 6.768 2.141 22.685 1.00 83.69 273 PRO A N 1
ATOM 2161 C CA . PRO A 1 273 ? 7.651 1.642 21.636 1.00 83.69 273 PRO A CA 1
ATOM 2162 C C . PRO A 1 273 ? 8.302 0.313 22.036 1.00 83.69 273 PRO A C 1
ATOM 2164 O O . PRO A 1 273 ? 8.763 0.157 23.168 1.00 83.69 273 PRO A O 1
ATOM 2167 N N . CYS A 1 274 ? 8.385 -0.630 21.098 1.00 79.19 274 CYS A N 1
ATOM 2168 C CA . CYS A 1 274 ? 9.080 -1.895 21.317 1.00 79.19 274 CYS A CA 1
ATOM 2169 C C . CYS A 1 274 ? 10.567 -1.745 20.974 1.00 79.19 274 CYS A C 1
ATOM 2171 O O . CYS A 1 274 ? 10.921 -1.528 19.817 1.00 79.19 274 CYS A O 1
ATOM 2173 N N . SER A 1 275 ? 11.443 -1.862 21.971 1.00 72.75 275 SER A N 1
ATOM 2174 C CA . SER A 1 275 ? 12.904 -1.777 21.814 1.00 72.75 275 SER A CA 1
ATOM 2175 C C . SER A 1 275 ? 13.616 -3.137 21.919 1.00 72.75 275 SER A C 1
ATOM 2177 O O . SER A 1 275 ? 14.841 -3.180 22.028 1.00 72.75 275 SER A O 1
ATOM 2179 N N . GLY A 1 276 ? 12.871 -4.250 21.877 1.00 72.50 276 GLY A N 1
ATOM 2180 C CA . GLY A 1 276 ? 13.384 -5.607 22.105 1.00 72.50 276 GLY A CA 1
ATOM 2181 C C . GLY A 1 276 ? 12.555 -6.706 21.430 1.00 72.50 276 GLY A C 1
ATOM 2182 O O . GLY A 1 276 ? 12.079 -6.524 20.312 1.00 72.50 276 GLY A O 1
ATOM 2183 N N . ASP A 1 277 ? 12.409 -7.859 22.093 1.00 77.31 277 ASP A N 1
ATOM 2184 C CA . ASP A 1 277 ? 11.607 -8.989 21.598 1.00 77.31 277 ASP A CA 1
ATOM 2185 C C . ASP A 1 277 ? 10.118 -8.595 21.479 1.00 77.31 277 ASP A C 1
ATOM 2187 O O . ASP A 1 277 ? 9.493 -8.295 22.500 1.00 77.31 277 ASP A O 1
ATOM 2191 N N . PRO A 1 278 ? 9.516 -8.634 20.273 1.00 72.50 278 PRO A N 1
ATOM 2192 C CA . PRO A 1 278 ? 8.106 -8.304 20.067 1.00 72.50 278 PRO A CA 1
ATOM 2193 C C . PRO A 1 278 ? 7.137 -9.112 20.929 1.00 72.50 278 PRO A C 1
ATOM 2195 O O . PRO A 1 278 ? 6.076 -8.603 21.279 1.00 72.50 278 PRO A O 1
ATOM 2198 N N . ALA A 1 279 ? 7.496 -10.342 21.316 1.00 77.81 279 ALA A N 1
ATOM 2199 C CA . ALA A 1 279 ? 6.662 -11.162 22.192 1.00 77.81 279 ALA A CA 1
ATOM 2200 C C . ALA A 1 279 ? 6.497 -10.560 23.600 1.00 77.81 279 ALA A C 1
ATOM 2202 O O . ALA A 1 279 ? 5.534 -10.880 24.301 1.00 77.81 279 ALA A O 1
ATOM 2203 N N . GLN A 1 280 ? 7.419 -9.684 24.013 1.00 82.12 280 GLN A N 1
ATOM 2204 C CA . GLN A 1 280 ? 7.391 -8.987 25.300 1.00 82.12 280 GLN A CA 1
ATOM 2205 C C . GLN A 1 280 ? 6.818 -7.571 25.209 1.00 82.12 280 GLN A C 1
ATOM 2207 O O . GLN A 1 280 ? 6.750 -6.871 26.219 1.00 82.12 280 GLN A O 1
ATOM 2212 N N . CYS A 1 281 ? 6.398 -7.145 24.020 1.00 86.06 281 CYS A N 1
ATOM 2213 C CA . CYS A 1 281 ? 5.886 -5.811 23.790 1.00 86.06 281 CYS A CA 1
ATOM 2214 C C . CYS A 1 281 ? 4.352 -5.812 23.573 1.00 86.06 281 CYS A C 1
ATOM 2216 O O . CYS A 1 281 ? 3.778 -6.803 23.104 1.00 86.06 281 CYS A O 1
ATOM 2218 N N . PRO A 1 282 ? 3.649 -4.712 23.900 1.00 90.00 282 PRO A N 1
ATOM 2219 C CA . PRO A 1 282 ? 4.159 -3.475 24.505 1.00 90.00 282 PRO A CA 1
ATOM 2220 C C . PRO A 1 282 ? 4.522 -3.649 25.991 1.00 90.00 282 PRO A C 1
ATOM 2222 O O . PRO A 1 282 ? 3.937 -4.478 26.685 1.00 90.00 282 PRO A O 1
ATOM 2225 N N . THR A 1 283 ? 5.464 -2.848 26.498 1.00 90.06 283 THR A N 1
ATOM 2226 C CA . THR A 1 283 ? 5.910 -2.925 27.905 1.00 90.06 283 THR A CA 1
ATOM 2227 C C . THR A 1 283 ? 4.848 -2.450 28.899 1.00 90.06 283 THR A C 1
ATOM 2229 O O . THR A 1 283 ? 4.806 -2.956 30.015 1.00 90.06 283 THR A O 1
ATOM 2232 N N . ASN A 1 284 ? 3.956 -1.543 28.487 1.00 92.81 284 ASN A N 1
ATOM 2233 C CA . ASN A 1 284 ? 2.819 -1.048 29.275 1.00 92.81 284 ASN A CA 1
ATOM 2234 C C . ASN A 1 284 ? 1.514 -1.826 29.003 1.00 92.81 284 ASN A C 1
ATOM 2236 O O . ASN A 1 284 ? 0.414 -1.275 28.964 1.00 92.81 284 ASN A O 1
ATOM 2240 N N . LYS A 1 285 ? 1.615 -3.134 28.744 1.00 91.81 285 LYS A N 1
ATOM 2241 C CA . LYS A 1 285 ? 0.471 -3.976 28.360 1.00 91.81 285 LYS A CA 1
ATOM 2242 C C . LYS A 1 285 ? -0.677 -3.974 29.375 1.00 91.81 285 LYS A C 1
ATOM 2244 O O . LYS A 1 285 ? -1.833 -4.088 28.966 1.00 91.81 285 LYS A O 1
ATOM 2249 N N . ALA A 1 286 ? -0.375 -3.900 30.670 1.00 90.94 286 ALA A N 1
ATOM 2250 C CA . ALA A 1 286 ? -1.385 -3.956 31.726 1.00 90.94 286 ALA A CA 1
ATOM 2251 C C . ALA A 1 286 ? -2.184 -2.647 31.835 1.00 90.94 286 ALA A C 1
ATOM 2253 O O . ALA A 1 286 ? -3.335 -2.659 32.268 1.00 90.94 286 ALA A O 1
ATOM 2254 N N . GLU A 1 287 ? -1.589 -1.542 31.398 1.00 94.31 287 GLU A N 1
ATOM 2255 C CA . GLU A 1 287 ? -2.119 -0.189 31.499 1.00 94.31 287 GLU A CA 1
ATOM 2256 C C . GLU A 1 287 ? -2.983 0.173 30.285 1.00 94.31 287 GLU A C 1
ATOM 2258 O O . GLU A 1 287 ? -3.952 0.920 30.429 1.00 94.31 287 GLU A O 1
ATOM 2263 N N . ILE A 1 288 ? -2.693 -0.399 29.105 1.00 95.06 288 ILE A N 1
ATOM 2264 C CA . ILE A 1 288 ? -3.353 -0.035 27.840 1.00 95.06 288 ILE A CA 1
ATOM 2265 C C . ILE A 1 288 ? -4.866 -0.249 27.895 1.00 95.06 288 ILE A C 1
ATOM 2267 O O . ILE A 1 288 ? -5.597 0.683 27.591 1.00 95.06 288 ILE A O 1
ATOM 2271 N N . VAL A 1 289 ? -5.370 -1.437 28.253 1.00 95.06 289 VAL A N 1
ATOM 2272 C CA . VAL A 1 289 ? -6.825 -1.705 28.256 1.00 95.06 289 VAL A CA 1
ATOM 2273 C C . VAL A 1 289 ? -7.369 -1.754 29.674 1.00 95.06 289 VAL A C 1
ATOM 2275 O O . VAL A 1 289 ? -7.029 -2.645 30.452 1.00 95.06 289 VAL A O 1
ATOM 2278 N N . ASN A 1 290 ? -8.323 -0.874 29.975 1.00 91.94 290 ASN A N 1
ATOM 2279 C CA . ASN A 1 290 ? -9.103 -0.953 31.204 1.00 91.94 290 ASN A CA 1
ATOM 2280 C C . ASN A 1 290 ? -10.163 -2.059 31.083 1.00 91.94 290 ASN A C 1
ATOM 2282 O O . ASN A 1 290 ? -11.300 -1.819 30.657 1.00 91.94 290 ASN A O 1
ATOM 2286 N N . LYS A 1 291 ? -9.793 -3.280 31.478 1.00 91.12 291 LYS A N 1
ATOM 2287 C CA . LYS A 1 291 ? -10.671 -4.460 31.421 1.00 91.12 291 LYS A CA 1
ATOM 2288 C C . LYS A 1 291 ? -11.931 -4.314 32.280 1.00 91.12 291 LYS A C 1
ATOM 2290 O O . LYS A 1 291 ? -12.945 -4.919 31.958 1.00 91.12 291 LYS A O 1
ATOM 2295 N N . GLN A 1 292 ? -11.900 -3.500 33.336 1.00 88.94 292 GLN A N 1
ATOM 2296 C CA . GLN A 1 292 ? -13.046 -3.258 34.221 1.00 88.94 292 GLN A CA 1
ATOM 2297 C C . GLN A 1 292 ? -14.093 -2.338 33.580 1.00 88.94 292 GLN A C 1
ATOM 2299 O O . GLN A 1 292 ? -15.279 -2.451 33.871 1.00 88.94 292 GLN A O 1
ATOM 2304 N N . SER A 1 293 ? -13.660 -1.437 32.698 1.00 89.19 293 SER A N 1
ATOM 2305 C CA . SER A 1 293 ? -14.549 -0.564 31.920 1.00 89.19 293 SER A CA 1
ATOM 2306 C C . SER A 1 293 ? -15.144 -1.239 30.680 1.00 89.19 293 SER A C 1
ATOM 2308 O O . SER A 1 293 ? -16.030 -0.678 30.031 1.00 89.19 293 SER A O 1
ATOM 2310 N N . CYS A 1 294 ? -14.622 -2.414 30.325 1.00 94.62 294 CYS A N 1
ATOM 2311 C CA . CYS A 1 294 ? -15.056 -3.153 29.159 1.00 94.62 294 CYS A CA 1
ATOM 2312 C C . CYS A 1 294 ? -16.432 -3.783 29.398 1.00 94.62 294 CYS A C 1
ATOM 2314 O O . CYS A 1 294 ? -16.706 -4.344 30.459 1.00 94.62 294 CYS A O 1
ATOM 2316 N N . ILE A 1 295 ? -17.305 -3.697 28.398 1.00 96.44 295 ILE A N 1
ATOM 2317 C CA . ILE A 1 295 ? -18.644 -4.269 28.457 1.00 96.44 295 ILE A CA 1
ATOM 2318 C C . ILE A 1 295 ? -19.139 -4.665 27.068 1.00 96.44 295 ILE A C 1
ATOM 2320 O O . ILE A 1 295 ? -18.936 -3.956 26.082 1.00 96.44 295 ILE A O 1
ATOM 2324 N N . VAL A 1 296 ? -19.854 -5.785 27.015 1.00 97.06 296 VAL A N 1
ATOM 2325 C CA . VAL A 1 296 ? -20.660 -6.201 25.870 1.00 97.06 296 VAL A CA 1
ATOM 2326 C C . VAL A 1 296 ? -22.122 -6.208 26.296 1.00 97.06 296 VAL A C 1
ATOM 2328 O O . VAL A 1 296 ? -22.490 -6.828 27.294 1.00 97.06 296 VAL A O 1
ATOM 2331 N N . THR A 1 297 ? -22.970 -5.520 25.542 1.00 96.81 297 THR A N 1
ATOM 2332 C CA . THR A 1 297 ? -24.427 -5.510 25.739 1.00 96.81 297 THR A CA 1
ATOM 2333 C C . THR A 1 297 ? -25.113 -6.039 24.494 1.00 96.81 297 THR A C 1
ATOM 2335 O O . THR A 1 297 ? -24.611 -5.845 23.396 1.00 96.81 297 THR A O 1
ATOM 2338 N N . ASN A 1 298 ? -26.249 -6.709 24.636 1.00 94.81 298 ASN A N 1
ATOM 2339 C CA . ASN A 1 298 ? -27.041 -7.132 23.484 1.00 94.81 298 ASN A CA 1
ATOM 2340 C C . ASN A 1 298 ? -27.809 -5.951 22.860 1.00 94.81 298 ASN A C 1
ATOM 2342 O O . ASN A 1 298 ? -27.814 -4.838 23.390 1.00 94.81 298 ASN A O 1
ATOM 2346 N N . GLY A 1 299 ? -28.538 -6.203 21.769 1.00 88.25 299 GLY A N 1
ATOM 2347 C CA . GLY A 1 299 ? -29.344 -5.178 21.089 1.00 88.25 299 GLY A CA 1
ATOM 2348 C C . GLY A 1 299 ? -30.440 -4.523 21.947 1.00 88.25 299 GLY A C 1
ATOM 2349 O O . GLY A 1 299 ? -30.995 -3.504 21.547 1.00 88.25 299 GLY A O 1
ATOM 2350 N N . LYS A 1 300 ? -30.738 -5.071 23.133 1.00 90.69 300 LYS A N 1
ATOM 2351 C CA . LYS A 1 300 ? -31.678 -4.510 24.118 1.00 90.69 300 LYS A CA 1
ATOM 2352 C C . LYS A 1 300 ? -30.977 -3.713 25.229 1.00 90.69 300 LYS A C 1
ATOM 2354 O O . LYS A 1 300 ? -31.640 -3.266 26.157 1.00 90.69 300 LYS A O 1
ATOM 2359 N N . GLY A 1 301 ? -29.652 -3.562 25.166 1.00 91.69 301 GLY A N 1
ATOM 2360 C CA . GLY A 1 301 ? -28.850 -2.864 26.174 1.00 91.69 301 GLY A CA 1
ATOM 2361 C C . GLY A 1 301 ? -28.571 -3.678 27.442 1.00 91.69 301 GLY A C 1
ATOM 2362 O O . GLY A 1 301 ? -28.038 -3.137 28.406 1.00 91.69 301 GLY A O 1
ATOM 2363 N N . VAL A 1 302 ? -28.902 -4.973 27.465 1.00 96.38 302 VAL A N 1
ATOM 2364 C CA . VAL A 1 302 ? -28.638 -5.851 28.616 1.00 96.38 302 VAL A CA 1
ATOM 2365 C C . VAL A 1 302 ? -27.233 -6.433 28.489 1.00 96.38 302 VAL A C 1
ATOM 2367 O O . VAL A 1 302 ? -26.855 -6.869 27.400 1.00 96.38 302 VAL A O 1
ATOM 2370 N N . LYS A 1 303 ? -26.465 -6.469 29.588 1.00 96.88 303 LYS A N 1
ATOM 2371 C CA . LYS A 1 303 ? -25.127 -7.084 29.622 1.00 96.88 303 LYS A CA 1
ATOM 2372 C C . LYS A 1 303 ? -25.188 -8.514 29.074 1.00 96.88 303 LYS A C 1
ATOM 2374 O O . LYS A 1 303 ? -25.988 -9.328 29.534 1.00 96.88 303 LYS A O 1
ATOM 2379 N N . HIS A 1 304 ? -24.349 -8.809 28.087 1.00 97.00 304 HIS A N 1
ATOM 2380 C CA . HIS A 1 304 ? -24.264 -10.135 27.493 1.00 97.00 304 HIS A CA 1
ATOM 2381 C C . HIS A 1 304 ? -23.640 -11.121 28.503 1.00 97.00 304 HIS A C 1
ATOM 2383 O O . HIS A 1 304 ? -22.652 -10.755 29.143 1.00 97.00 304 HIS A O 1
ATOM 2389 N N . PRO A 1 305 ? -24.130 -12.370 28.643 1.00 95.44 305 PRO A N 1
ATOM 2390 C CA . PRO A 1 305 ? -23.585 -13.332 29.614 1.00 95.44 305 PRO A CA 1
ATOM 2391 C C . PRO A 1 305 ? -22.081 -13.594 29.459 1.00 95.44 305 PRO A C 1
ATOM 2393 O O . PRO A 1 305 ? -21.372 -13.769 30.441 1.00 95.44 305 PRO A O 1
ATOM 2396 N N . LYS A 1 306 ? -21.584 -13.556 28.217 1.00 95.62 306 LYS A N 1
ATOM 2397 C CA . LYS A 1 306 ? -20.160 -13.733 27.873 1.00 95.62 306 LYS A CA 1
ATOM 2398 C C . LYS A 1 306 ? -19.363 -12.419 27.831 1.00 95.62 306 LYS A C 1
ATOM 2400 O O . LYS A 1 306 ? -18.240 -12.395 27.344 1.00 95.62 306 LYS A O 1
ATOM 2405 N N . SER A 1 307 ? -19.941 -11.316 28.318 1.00 96.00 307 SER A N 1
ATOM 2406 C CA . SER A 1 307 ? -19.278 -10.005 28.348 1.00 96.00 307 SER A CA 1
ATOM 2407 C C . SER A 1 307 ? -17.988 -10.043 29.157 1.00 96.00 307 SER A C 1
ATOM 2409 O O . SER A 1 307 ? -16.985 -9.505 28.707 1.00 96.00 307 SER A O 1
ATOM 2411 N N . ASP A 1 308 ? -18.016 -10.646 30.348 1.00 95.12 308 ASP A N 1
ATOM 2412 C CA . ASP A 1 308 ? -16.842 -10.659 31.225 1.00 95.12 308 ASP A CA 1
ATOM 2413 C C . ASP A 1 308 ? -15.719 -11.494 30.614 1.00 95.12 308 ASP A C 1
ATOM 2415 O O . ASP A 1 308 ? -14.582 -11.038 30.567 1.00 95.12 308 ASP A O 1
ATOM 2419 N N . ASP A 1 309 ? -16.048 -12.659 30.057 1.00 94.38 309 ASP A N 1
ATOM 2420 C CA . ASP A 1 309 ? -15.076 -13.519 29.383 1.00 94.38 309 ASP A CA 1
ATOM 2421 C C . ASP A 1 309 ? -14.431 -12.812 28.179 1.00 94.38 309 ASP A C 1
ATOM 2423 O O . ASP A 1 309 ? -13.208 -12.760 28.048 1.00 94.38 309 ASP A O 1
ATOM 2427 N N . TRP A 1 310 ? -15.232 -12.144 27.344 1.00 94.69 310 TRP A N 1
ATOM 2428 C CA . TRP A 1 310 ? -14.705 -11.368 26.220 1.00 94.69 310 TRP A CA 1
ATOM 2429 C C . TRP A 1 310 ? -13.753 -10.253 26.684 1.00 94.69 310 TRP A C 1
ATOM 2431 O O . TRP A 1 310 ? -12.656 -10.098 26.146 1.00 94.69 310 TRP A O 1
ATOM 2441 N N . CYS A 1 311 ? -14.139 -9.517 27.728 1.00 94.88 311 CYS A N 1
ATOM 2442 C CA . CYS A 1 311 ? -13.364 -8.406 28.274 1.00 94.88 311 CYS A CA 1
ATOM 2443 C C . CYS A 1 311 ? -12.068 -8.835 28.972 1.00 94.88 311 CYS A C 1
ATOM 2445 O O . CYS A 1 311 ? -11.036 -8.176 28.821 1.00 94.88 311 CYS A O 1
ATOM 2447 N N . GLN A 1 312 ? -12.084 -9.941 29.721 1.00 94.38 312 GLN A N 1
ATOM 2448 C CA . GLN A 1 312 ? -10.892 -10.431 30.418 1.00 94.38 312 GLN A CA 1
ATOM 2449 C C . GLN A 1 312 ? -9.808 -10.910 29.451 1.00 94.38 312 GLN A C 1
ATOM 2451 O O . GLN A 1 312 ? -8.617 -10.777 29.745 1.00 94.38 312 GLN A O 1
ATOM 2456 N N . ASN A 1 313 ? -10.208 -11.378 28.270 1.00 93.62 313 ASN A N 1
ATOM 2457 C CA . ASN A 1 313 ? -9.307 -11.859 27.228 1.00 93.62 313 ASN A CA 1
ATOM 2458 C C . ASN A 1 313 ? -8.814 -10.761 26.266 1.00 93.62 313 ASN A C 1
ATOM 2460 O O . ASN A 1 313 ? -8.159 -11.071 25.271 1.00 93.62 313 ASN A O 1
ATOM 2464 N N . ALA A 1 314 ? -9.064 -9.480 26.565 1.00 94.56 314 ALA A N 1
ATOM 2465 C CA . ALA A 1 314 ? -8.424 -8.378 25.855 1.00 94.56 314 ALA A CA 1
ATOM 2466 C C . ALA A 1 314 ? -6.892 -8.473 25.983 1.00 94.56 314 ALA A C 1
ATOM 2468 O O . ALA A 1 314 ? -6.346 -8.533 27.094 1.00 94.56 314 ALA A O 1
ATOM 2469 N N . ASN A 1 315 ? -6.203 -8.466 24.844 1.00 94.62 315 ASN A N 1
ATOM 2470 C CA . ASN A 1 315 ? -4.771 -8.704 24.743 1.00 94.62 315 ASN A CA 1
ATOM 2471 C C . ASN A 1 315 ? -4.082 -7.620 23.896 1.00 94.62 315 ASN A C 1
ATOM 2473 O O . ASN A 1 315 ? -3.980 -7.775 22.675 1.00 94.62 315 ASN A O 1
ATOM 2477 N N . PRO A 1 316 ? -3.570 -6.543 24.518 1.00 94.31 316 PRO A N 1
ATOM 2478 C CA . PRO A 1 316 ? -2.662 -5.620 23.850 1.00 94.31 316 PRO A CA 1
ATOM 2479 C C . PRO A 1 316 ? -1.371 -6.347 23.464 1.00 94.31 316 PRO A C 1
ATOM 2481 O O . PRO A 1 316 ? -0.743 -7.000 24.300 1.00 94.31 316 PRO A O 1
ATOM 2484 N N . ASN A 1 317 ? -0.995 -6.283 22.193 1.00 92.31 317 ASN A N 1
ATOM 2485 C CA . ASN A 1 317 ? 0.195 -6.939 21.664 1.00 92.31 317 ASN A CA 1
ATOM 2486 C C . ASN A 1 317 ? 0.762 -6.173 20.465 1.00 92.31 317 ASN A C 1
ATOM 2488 O O . ASN A 1 317 ? 0.118 -5.273 19.921 1.00 92.31 317 ASN A O 1
ATOM 2492 N N . GLN A 1 318 ? 1.987 -6.515 20.079 1.00 88.88 318 GLN A N 1
ATOM 2493 C CA . GLN A 1 318 ? 2.672 -5.939 18.931 1.00 88.88 318 GLN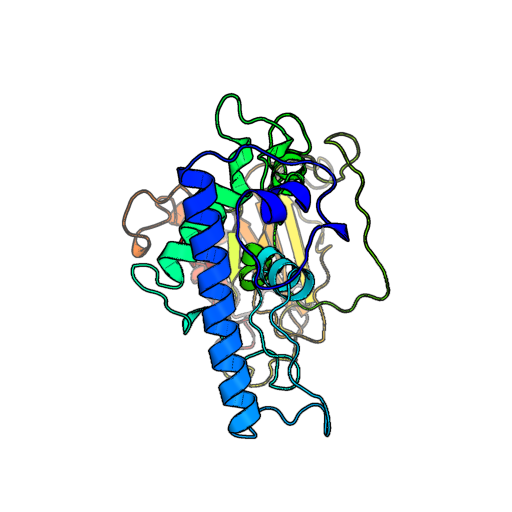 A CA 1
ATOM 2494 C C . GLN A 1 318 ? 3.205 -7.042 18.016 1.00 88.88 318 GLN A C 1
ATOM 2496 O O . GLN A 1 318 ? 3.624 -8.102 18.475 1.00 88.88 318 GLN A O 1
ATOM 2501 N N . GLN A 1 319 ? 3.209 -6.778 16.712 1.00 84.50 319 GLN A N 1
ATOM 2502 C CA . GLN A 1 319 ? 3.791 -7.667 15.710 1.00 84.50 319 GLN A CA 1
ATOM 2503 C C . GLN A 1 319 ? 4.774 -6.887 14.843 1.00 84.50 319 GLN A C 1
ATOM 2505 O O . GLN A 1 319 ? 4.434 -5.832 14.306 1.00 84.50 319 GLN A O 1
ATOM 2510 N N . ASN A 1 320 ? 5.979 -7.427 14.669 1.00 76.94 320 ASN A N 1
ATOM 2511 C CA . ASN A 1 320 ? 6.930 -6.906 13.695 1.00 76.94 320 ASN A CA 1
ATOM 2512 C C . ASN A 1 320 ? 6.589 -7.441 12.304 1.00 76.94 320 ASN A C 1
ATOM 2514 O O . ASN A 1 320 ? 6.639 -8.645 12.058 1.00 76.94 320 ASN A O 1
ATOM 2518 N N . GLU A 1 321 ? 6.290 -6.538 11.379 1.00 71.62 321 GLU A N 1
ATOM 2519 C CA . GLU A 1 321 ? 6.089 -6.848 9.972 1.00 71.62 321 GLU A CA 1
ATOM 2520 C C . GLU A 1 321 ? 7.173 -6.177 9.139 1.00 71.62 321 GLU A C 1
ATOM 2522 O O . GLU A 1 321 ? 7.082 -4.981 8.890 1.00 71.62 321 GLU A O 1
ATOM 2527 N N . LYS A 1 322 ? 8.164 -6.959 8.682 1.00 67.19 322 LYS A N 1
ATOM 2528 C CA . LYS A 1 322 ? 9.282 -6.597 7.780 1.00 67.19 322 LYS A CA 1
ATOM 2529 C C . LYS A 1 322 ? 10.024 -5.288 8.115 1.00 67.19 322 LYS A C 1
ATOM 2531 O O . LYS A 1 322 ? 11.201 -5.347 8.442 1.00 67.19 322 LYS A O 1
ATOM 2536 N N . GLN A 1 323 ? 9.367 -4.138 7.989 1.00 61.66 323 GLN A N 1
ATOM 2537 C CA . GLN A 1 323 ? 9.901 -2.789 8.173 1.00 61.66 323 GLN A CA 1
ATOM 2538 C C . GLN A 1 323 ? 9.205 -1.976 9.287 1.00 61.66 323 GLN A C 1
ATOM 2540 O O . GLN A 1 323 ? 9.692 -0.901 9.622 1.00 61.66 323 GLN A O 1
ATOM 2545 N N . LEU A 1 324 ? 8.086 -2.442 9.861 1.00 71.06 324 LEU A N 1
ATOM 2546 C CA . LEU A 1 324 ? 7.264 -1.675 10.811 1.00 71.06 324 LEU A CA 1
ATOM 2547 C C . LEU A 1 324 ? 6.739 -2.559 11.956 1.00 71.06 324 LEU A C 1
ATOM 2549 O O . LEU A 1 324 ? 6.424 -3.732 11.756 1.00 71.06 324 LEU A O 1
ATOM 2553 N N . THR A 1 325 ? 6.589 -1.987 13.152 1.00 76.38 325 THR A N 1
ATOM 2554 C CA . THR A 1 325 ? 5.877 -2.623 14.274 1.00 76.38 325 THR A CA 1
ATOM 2555 C C . THR A 1 325 ? 4.415 -2.189 14.255 1.00 76.38 325 THR A C 1
ATOM 2557 O O . THR A 1 325 ? 4.119 -0.995 14.259 1.00 76.38 325 THR A O 1
ATOM 2560 N N . LYS A 1 326 ? 3.488 -3.149 14.244 1.00 83.56 326 LYS A N 1
ATOM 2561 C CA . LYS A 1 326 ? 2.045 -2.894 14.325 1.00 83.56 326 LYS A CA 1
ATOM 2562 C C . LYS A 1 326 ? 1.523 -3.191 15.723 1.00 83.56 326 LYS A C 1
ATOM 2564 O O . LYS A 1 326 ? 1.826 -4.237 16.290 1.00 83.56 326 LYS A O 1
ATOM 2569 N N . ASN A 1 327 ? 0.693 -2.286 16.232 1.00 89.25 327 ASN A N 1
ATOM 2570 C CA . ASN A 1 327 ? -0.002 -2.421 17.509 1.00 89.25 327 ASN A CA 1
ATOM 2571 C C . ASN A 1 327 ? -1.367 -3.084 17.310 1.00 89.25 327 ASN A C 1
ATOM 2573 O O . ASN A 1 327 ? -2.108 -2.720 16.390 1.00 89.25 327 ASN A O 1
ATOM 2577 N N . TYR A 1 328 ? -1.728 -3.987 18.214 1.00 92.38 328 TYR A N 1
ATOM 2578 C CA . TYR A 1 328 ? -3.016 -4.664 18.228 1.00 92.38 328 TYR A CA 1
ATOM 2579 C C . TYR A 1 328 ? -3.620 -4.671 19.627 1.00 92.38 328 TYR A C 1
ATOM 2581 O O . TYR A 1 328 ? -2.922 -4.842 20.625 1.00 92.38 328 TYR A O 1
ATOM 2589 N N . ILE A 1 329 ? -4.943 -4.570 19.688 1.00 94.94 329 ILE A N 1
ATOM 2590 C CA . ILE A 1 329 ? -5.732 -5.044 20.819 1.00 94.94 329 ILE A CA 1
ATOM 2591 C C . ILE A 1 329 ? -6.554 -6.215 20.298 1.00 94.94 329 ILE A C 1
ATOM 2593 O O . ILE A 1 329 ? -7.558 -6.034 19.605 1.00 94.94 329 ILE A O 1
ATOM 2597 N N . SER A 1 330 ? -6.078 -7.422 20.587 1.00 94.38 330 SER A N 1
ATOM 2598 C CA . SER A 1 330 ? -6.744 -8.651 20.175 1.00 94.38 330 SER A CA 1
ATOM 2599 C C . SER A 1 330 ? -7.770 -9.074 21.218 1.00 94.38 330 SER A C 1
ATOM 2601 O O . SER A 1 330 ? -7.509 -9.010 22.417 1.00 94.38 330 SER A O 1
ATOM 2603 N N . PHE A 1 331 ? -8.916 -9.540 20.751 1.00 93.19 331 PHE A N 1
ATOM 2604 C CA . PHE A 1 331 ? -9.984 -10.119 21.550 1.00 93.19 331 PHE A CA 1
ATOM 2605 C C . PHE A 1 331 ? -10.318 -11.520 21.021 1.00 93.19 331 PHE A C 1
ATOM 2607 O O . PHE A 1 331 ? -9.979 -11.843 19.878 1.00 93.19 331 PHE A O 1
ATOM 2614 N N . PRO A 1 332 ? -11.011 -12.354 21.816 1.00 87.94 332 PRO A N 1
ATOM 2615 C CA . PRO A 1 332 ? -11.694 -13.528 21.290 1.00 87.94 332 PRO A CA 1
ATOM 2616 C C . PRO A 1 332 ? -12.714 -13.150 20.210 1.00 87.94 332 PRO A C 1
ATOM 2618 O O . PRO A 1 332 ? -13.133 -11.990 20.103 1.00 87.94 332 PRO A O 1
ATOM 2621 N N . SER A 1 333 ? -13.179 -14.169 19.480 1.00 88.25 333 SER A N 1
ATOM 2622 C CA . SER A 1 333 ? -14.327 -14.058 18.573 1.00 88.25 333 SER A CA 1
ATOM 2623 C C . SER A 1 333 ? -15.528 -13.373 19.241 1.00 88.25 333 SER A C 1
ATOM 2625 O O . SER A 1 333 ? -15.648 -13.413 20.470 1.00 88.25 333 SER A O 1
ATOM 2627 N N . PRO A 1 334 ? -16.436 -12.750 18.462 1.00 89.81 334 PRO A N 1
ATOM 2628 C CA . PRO A 1 334 ? -17.634 -12.128 19.015 1.00 89.81 334 PRO A CA 1
ATOM 2629 C C . PRO A 1 334 ? -18.369 -13.073 19.970 1.00 89.81 334 PRO A C 1
ATOM 2631 O O . PRO A 1 334 ? -18.434 -14.273 19.716 1.00 89.81 334 PRO A O 1
ATOM 2634 N N . VAL A 1 335 ? -18.919 -12.521 21.055 1.00 90.06 335 VAL A N 1
ATOM 2635 C CA . VAL A 1 335 ? -19.558 -13.268 22.156 1.00 90.06 335 VAL A CA 1
ATOM 2636 C C . VAL A 1 335 ? -20.495 -14.405 21.737 1.00 90.06 335 VAL A C 1
ATOM 2638 O O . VAL A 1 335 ? -20.523 -15.425 22.419 1.00 90.06 335 VAL A O 1
ATOM 2641 N N . ASP A 1 336 ? -21.210 -14.285 20.620 1.00 88.31 336 ASP A N 1
ATOM 2642 C CA . ASP A 1 336 ? -22.115 -15.336 20.126 1.00 88.31 336 ASP A CA 1
ATOM 2643 C C . ASP A 1 336 ? -21.395 -16.576 19.568 1.00 88.31 336 ASP A C 1
ATOM 2645 O O . ASP A 1 336 ? -22.014 -17.618 19.368 1.00 88.31 336 ASP A O 1
ATOM 2649 N N . TYR A 1 337 ? -20.088 -16.479 19.343 1.00 84.19 337 TYR A N 1
ATOM 2650 C CA . TYR A 1 337 ? -19.224 -17.536 18.816 1.00 84.19 337 TYR A CA 1
ATOM 2651 C C . TYR A 1 337 ? -18.163 -18.008 19.810 1.00 84.19 337 TYR A C 1
ATOM 2653 O O . TYR A 1 337 ? -17.365 -18.888 19.490 1.00 84.19 337 TYR A O 1
ATOM 2661 N N . MET A 1 338 ? -18.117 -17.416 21.000 1.00 84.06 338 MET A N 1
ATOM 2662 C CA . MET A 1 338 ? -17.321 -17.959 22.094 1.00 84.06 338 MET A CA 1
ATOM 2663 C C . MET A 1 338 ? -17.986 -19.271 22.521 1.00 84.06 338 MET A C 1
ATOM 2665 O O . MET A 1 338 ? -19.200 -19.272 22.703 1.00 84.06 338 MET A O 1
ATOM 2669 N N . ASN A 1 339 ? -17.254 -20.380 22.628 1.00 67.75 339 ASN A N 1
ATOM 2670 C CA . ASN A 1 339 ? -17.833 -21.665 23.046 1.00 67.75 339 ASN A CA 1
ATOM 2671 C C . ASN A 1 339 ? -17.962 -21.737 24.562 1.00 67.75 339 ASN A C 1
ATOM 2673 O O . ASN A 1 339 ? -16.919 -21.574 25.228 1.00 67.75 339 ASN A O 1
#

pLDDT: mean 84.52, std 15.05, range [30.14, 98.38]

Sequence (339 aa):
MQNLWGSCVNWDENISKYVTQKIDCPQELKTNLQAVQQFFRKNHQQYLQMYANGKCKLNPGSKPVPFNYWEAVNHIYGWVPFNEGCGAAANPLADTKIPGWDHAKIQSMYIHNLQYNYKETNISPELLFNPYVQLIHDKNYLSMDAYGFSVDDAVGFMSELGDGLIFTVGGTQGLENQQQFNYADGFSVAIGVPSSMVDKVNTPLIKKYGVCVLNQDAGDPNCQQDKQDVIMPTNSQIAGFRVGTVADYPIKVRFTDLNGNKYAFIVNEKFAPCSGDPAQCPTNKAEIVNKQSCIVTNGKGVKHPKSDDWCQNANPNQQNEKQLTKNYISFPSPVDYMN

Radius of gyration: 25.88 Å; chains: 1; bounding box: 61×46×67 Å

Secondary structure (DSSP, 8-state):
-HHHHHHHS--SS--TTT-SS--PPPHHHHHHHHHHHHHHHHHHHHHHHHHHTT---SSTTPPPPP--HHHHHHHHHTT--S-TTT-TTSS-GGG--BTTB-HHHHHHHIIIIIITGGGSTT--GGG-S-HHHHHHH-TTTT---S--STTTHHHH------SS-------SSS-S--SPP-TTSSEEEE----GGGTT-TTS-SEEEEEEEETTT-TT-TT--S----EEPPSSS---EEEE---SSSSEEEEEEETT-PEEEEEE-SPPPP--S-GGG--TTHHHHEEEEEEEEE-TTSPBPTTHHHHHHT-EEEEEEETTEEEEEEE-PSPGGG--

Foldseek 3Di:
DQLQLPQLDDFPDPSVVRHPDHDDADPVLSVLSHVLLVQLVQLLVVQVVCVVVVLQAQDPPDDFDDSGPVVSVCCSQLVAGRQVSNDRPPSDSQPTDDVPDGSVRSVVCCVPVQQVVVPDPPDDPSSHNQVQSCQACPPVHQNAPDDSTNVVCVVVPDDDDDPDDDDDDDHCPPDPDNDHWDQLAWAKEAADDFPVCPVVQQAEWWQFKDKDAACPDPVQNPVPDPRRVGGDDGGGHDRIGIDTHDPDDFMKIWTATPQGKIKIWTFGDRWDDDPDDQQCPDVCFVRGTPLVRIFIAGNVRHTDPCRSVQSVQFGWGWDDDPPDIHTYGYTYHPPVRDD